Protein 2AQ6 (pdb70)

Organism: Mycobacterium tuberculosis (strain ATCC 25618 / H37Rv) (NCBI:txid83332)

Nearest PDB structures (foldseek):
  2aq6-assembly1_B  TM=9.382E-01  e=1.408E-27  Mycobacterium tuberculosis
  5jab-assembly1_B  TM=8.118E-01  e=1.979E-09  Mycobacterium tuberculosis H37Rv
  2hq7-assembly1_B  TM=7.544E-01  e=1.237E-06  Clostridium acetobutylicum
  7kq2-assembly1_A  TM=7.654E-01  e=3.770E-06  Streptococcus sp.
  7kpz-assembly1_A  TM=7.109E-01  e=3.131E-06  Streptococcus sp.

Radius of gyration: 20.2 Å; Cα contacts (8 Å, |Δi|>4): 646; chains: 2; bounding box: 59×43×47 Å

Structure (mmCIF, N/CA/C/O backbone):
data_2AQ6
#
_entry.id   2AQ6
#
_cell.length_a   46.87
_cell.length_b   55.35
_cell.length_c   54.52
_cell.angle_alpha   90.0
_cell.angle_beta   107.77
_cell.angle_gamma   90.00
#
_symmetry.space_group_name_H-M   'P 1 21 1'
#
loop_
_entity.id
_entity.type
_entity.pdbx_description
1 polymer "PYRIDOXINE 5'-PHOSPHATE OXIDASE"
2 non-polymer "PYRIDOXAL-5'-PHOSPHATE"
3 water water
#
loop_
_atom_site.group_PDB
_atom_site.id
_atom_site.type_symbol
_atom_site.label_atom_id
_atom_site.label_alt_id
_atom_site.label_comp_id
_atom_site.label_asym_id
_atom_site.label_entity_id
_atom_site.label_seq_id
_atom_site.pdbx_PDB_ins_code
_atom_site.Cartn_x
_atom_site.Cartn_y
_atom_site.Cartn_z
_atom_site.occupancy
_atom_site.B_iso_or_equiv
_atom_site.auth_seq_id
_atom_site.auth_comp_id
_atom_site.auth_asym_id
_atom_site.auth_atom_id
_atom_site.pdbx_PDB_model_num
ATOM 1 N N . VAL A 1 5 ? 36.328 43.258 32.315 1.00 29.15 5 VAL A N 1
ATOM 2 C CA . VAL A 1 5 ? 36.329 44.083 33.555 1.00 28.01 5 VAL A CA 1
ATOM 3 C C . VAL A 1 5 ? 35.822 43.257 34.737 1.00 27.67 5 VAL A C 1
ATOM 4 O O . VAL A 1 5 ? 35.182 42.221 34.551 1.00 26.38 5 VAL A O 1
ATOM 8 N N . PHE A 1 6 ? 36.109 43.720 35.949 1.00 24.73 6 PHE A N 1
ATOM 9 C CA . PHE A 1 6 ? 35.710 43.017 37.164 1.00 24.40 6 PHE A CA 1
ATOM 10 C C . PHE A 1 6 ? 34.270 42.504 37.176 1.00 22.29 6 PHE A C 1
ATOM 11 O O . PHE A 1 6 ? 34.015 41.372 37.581 1.00 21.52 6 PHE A O 1
ATOM 19 N N . ASP A 1 7 ? 33.326 43.325 36.734 1.00 19.49 7 ASP A N 1
ATOM 20 C CA . ASP A 1 7 ? 31.933 42.899 36.719 1.00 17.73 7 ASP A CA 1
ATOM 21 C C . ASP A 1 7 ? 31.696 41.680 35.825 1.00 15.33 7 ASP A C 1
ATOM 22 O O . ASP A 1 7 ? 30.786 40.894 36.078 1.00 14.35 7 ASP A O 1
ATOM 27 N N . ASP A 1 8 ? 32.519 41.518 34.794 1.00 13.93 8 ASP A N 1
ATOM 28 C CA . ASP A 1 8 ? 32.399 40.371 33.895 1.00 13.26 8 ASP A CA 1
ATOM 29 C C . ASP A 1 8 ? 32.721 39.095 34.667 1.00 12.19 8 ASP A C 1
ATOM 30 O O . ASP A 1 8 ? 32.138 38.042 34.418 1.00 11.66 8 ASP A O 1
ATOM 35 N N . LYS A 1 9 ? 33.663 39.193 35.601 1.00 10.73 9 LYS A N 1
ATOM 36 C CA . LYS A 1 9 ? 34.045 38.038 36.408 1.00 11.34 9 LYS A CA 1
ATOM 37 C C . LYS A 1 9 ? 32.880 37.639 37.305 1.00 9.50 9 LYS A C 1
ATOM 38 O O . LYS A 1 9 ? 32.591 36.455 37.479 1.00 8.70 9 LYS A O 1
ATOM 44 N N . LEU A 1 10 ? 32.217 38.639 37.872 1.00 7.27 10 LEU A N 1
ATOM 45 C CA . LEU A 1 10 ? 31.075 38.398 38.746 1.00 7.71 10 LEU A CA 1
ATOM 46 C C . LEU A 1 10 ? 29.891 37.822 37.965 1.00 8.82 10 LEU A C 1
ATOM 47 O O . LEU A 1 10 ? 29.221 36.893 38.426 1.00 7.18 10 LEU A O 1
ATOM 52 N N . LEU A 1 11 ? 29.629 38.368 36.781 1.00 7.95 11 LEU A N 1
ATOM 53 C CA . LEU A 1 11 ? 28.527 37.871 35.965 1.00 8.20 11 LEU A CA 1
ATOM 54 C C . LEU A 1 11 ? 28.793 36.445 35.488 1.00 7.86 11 LEU A C 1
ATOM 55 O O . LEU A 1 11 ? 27.863 35.657 35.336 1.00 9.26 11 LEU A O 1
ATOM 60 N N . ALA A 1 12 ? 30.059 36.112 35.258 1.00 8.87 12 ALA A N 1
ATOM 61 C CA . ALA A 1 12 ? 30.414 34.764 34.817 1.00 8.32 12 ALA A CA 1
ATOM 62 C C . ALA A 1 12 ? 30.065 33.758 35.917 1.00 8.80 12 ALA A C 1
ATOM 63 O O . ALA A 1 12 ? 29.695 32.613 35.637 1.00 8.59 12 ALA A O 1
ATOM 65 N N . VAL A 1 13 ? 30.194 34.185 37.170 1.00 7.90 13 VAL A N 1
ATOM 66 C CA . VAL A 1 13 ? 29.860 33.315 38.292 1.00 7.11 13 VAL A CA 1
ATOM 67 C C . VAL A 1 13 ? 28.360 33.030 38.259 1.00 8.48 13 VAL A C 1
ATOM 68 O O . VAL A 1 13 ? 27.931 31.884 38.398 1.00 7.35 13 VAL A O 1
ATOM 72 N N . ILE A 1 14 ? 27.569 34.082 38.060 1.00 7.37 14 ILE A N 1
ATOM 73 C CA . ILE A 1 14 ? 26.119 33.954 38.018 1.00 7.35 14 ILE A CA 1
ATOM 74 C C . ILE A 1 14 ? 25.697 33.101 36.822 1.00 8.54 14 ILE A C 1
ATOM 75 O O . ILE A 1 14 ? 24.826 32.244 36.938 1.00 7.55 14 ILE A O 1
ATOM 80 N N . SER A 1 15 ? 26.337 33.315 35.679 1.00 9.55 15 SER A N 1
ATOM 81 C CA . SER A 1 15 ? 26.007 32.552 34.476 1.00 12.10 15 SER A CA 1
ATOM 82 C C . SER A 1 15 ? 26.326 31.059 34.600 1.00 13.61 15 SER A C 1
ATOM 83 O O . SER A 1 15 ? 25.675 30.224 33.967 1.00 14.47 15 SER A O 1
ATOM 86 N N . GLY A 1 16 ? 27.317 30.727 35.420 1.00 14.44 16 GLY A N 1
ATOM 87 C CA . GLY A 1 16 ? 27.715 29.336 35.576 1.00 12.89 16 GLY A CA 1
ATOM 88 C C . GLY A 1 16 ? 27.021 28.518 36.651 1.00 12.87 16 GLY A C 1
ATOM 89 O O . GLY A 1 16 ? 27.498 27.437 37.004 1.00 13.43 16 GLY A O 1
ATOM 90 N N . ASN A 1 17 ? 25.902 29.007 37.176 1.00 10.07 17 ASN A N 1
ATOM 91 C CA . ASN A 1 17 ? 25.192 28.265 38.212 1.00 10.54 17 ASN A CA 1
ATOM 92 C C . ASN A 1 17 ? 23.682 28.398 38.013 1.00 9.11 17 ASN A C 1
ATOM 93 O O . ASN A 1 17 ? 23.228 29.183 37.175 1.00 10.93 17 ASN A O 1
ATOM 98 N N . SER A 1 18 ? 22.913 27.628 38.777 1.00 10.13 18 SER A N 1
ATOM 99 C CA . SER A 1 18 ? 21.456 27.653 38.679 1.00 9.42 18 SER A CA 1
ATOM 100 C C . SER A 1 18 ? 20.802 27.651 40.056 1.00 10.83 18 SER A C 1
ATOM 101 O O . SER A 1 18 ? 19.591 27.472 40.179 1.00 12.08 18 SER A O 1
ATOM 104 N N . ILE A 1 19 ? 21.609 27.834 41.096 1.00 10.13 19 ILE A N 1
ATOM 105 C CA . ILE A 1 19 ? 21.082 27.892 42.454 1.00 10.65 19 ILE A CA 1
ATOM 106 C C . ILE A 1 19 ? 21.776 29.033 43.183 1.00 6.71 19 ILE A C 1
ATOM 107 O O . ILE A 1 19 ? 22.955 29.289 42.965 1.00 7.31 19 ILE A O 1
ATOM 112 N N . GLY A 1 20 ? 21.031 29.731 44.028 1.00 7.55 20 GLY A N 1
ATOM 113 C CA . GLY A 1 20 ? 21.610 30.833 44.772 1.00 7.94 20 GLY A CA 1
ATOM 114 C C . GLY A 1 20 ? 20.825 31.122 46.032 1.00 8.26 20 GLY A C 1
ATOM 115 O O . GLY A 1 20 ? 19.735 30.583 46.235 1.00 7.47 20 GLY A O 1
ATOM 116 N N . VAL A 1 21 ? 21.385 31.967 46.887 1.00 8.12 21 VAL A N 1
ATOM 117 C CA . VAL A 1 21 ? 20.725 32.336 48.130 1.00 6.64 21 VAL A CA 1
ATOM 118 C C . VAL A 1 21 ? 20.056 33.681 47.921 1.00 7.85 21 VAL A C 1
ATOM 119 O O . VAL A 1 21 ? 20.726 34.689 47.697 1.00 6.84 21 VAL A O 1
ATOM 123 N N . LEU A 1 22 ? 18.730 33.679 47.983 1.00 6.12 22 LEU A N 1
ATOM 124 C CA . LEU A 1 22 ? 17.943 34.890 47.807 1.00 6.18 22 LEU A CA 1
ATOM 125 C C . LEU A 1 22 ? 17.734 35.557 49.160 1.00 5.96 22 LEU A C 1
ATOM 126 O O . LEU A 1 22 ? 17.333 34.906 50.129 1.00 7.87 22 LEU A O 1
ATOM 131 N N . ALA A 1 23 ? 18.020 36.851 49.230 1.00 4.59 23 ALA A N 1
ATOM 132 C CA . ALA A 1 23 ? 17.826 37.590 50.466 1.00 7.02 23 ALA A CA 1
ATOM 133 C C . ALA A 1 23 ? 16.695 38.597 50.278 1.00 5.64 23 ALA A C 1
ATOM 134 O O . ALA A 1 23 ? 16.791 39.497 49.443 1.00 7.24 23 ALA A O 1
ATOM 136 N N . THR A 1 24 ? 15.612 38.423 51.027 1.00 5.90 24 THR A N 1
ATOM 137 C CA . THR A 1 24 ? 14.494 39.355 50.964 1.00 6.65 24 THR A CA 1
ATOM 138 C C . THR A 1 24 ? 14.485 40.063 52.315 1.00 6.86 24 THR A C 1
ATOM 139 O O . THR A 1 24 ? 15.199 39.660 53.236 1.00 6.34 24 THR A O 1
ATOM 143 N N . ILE A 1 25 ? 13.692 41.118 52.434 1.00 8.02 25 ILE A N 1
ATOM 144 C CA . ILE A 1 25 ? 13.636 41.878 53.677 1.00 8.53 25 ILE A CA 1
ATOM 145 C C . ILE A 1 25 ? 12.305 41.672 54.395 1.00 9.84 25 ILE A C 1
ATOM 146 O O . ILE A 1 25 ? 11.240 41.894 53.820 1.00 10.89 25 ILE A O 1
ATOM 151 N N . LYS A 1 26 ? 12.375 41.249 55.653 1.00 9.51 26 LYS A N 1
ATOM 152 C CA . LYS A 1 26 ? 11.172 41.012 56.449 1.00 11.61 26 LYS A CA 1
ATOM 153 C C . LYS A 1 26 ? 10.501 42.310 56.861 1.00 12.10 26 LYS A C 1
ATOM 154 O O . LYS A 1 26 ? 11.056 43.394 56.700 1.00 12.23 26 LYS A O 1
ATOM 160 N N . HIS A 1 27 ? 9.300 42.175 57.412 1.00 12.67 27 HIS A N 1
ATOM 161 C CA . HIS A 1 27 ? 8.519 43.310 57.882 1.00 15.53 27 HIS A CA 1
ATOM 162 C C . HIS A 1 27 ? 9.341 44.165 58.846 1.00 14.30 27 HIS A C 1
ATOM 163 O O . HIS A 1 27 ? 9.317 45.394 58.773 1.00 15.33 27 HIS A O 1
ATOM 170 N N . ASP A 1 28 ? 10.065 43.508 59.749 1.00 12.45 28 ASP A N 1
ATOM 171 C CA . ASP A 1 28 ? 10.867 44.218 60.742 1.00 12.93 28 ASP A CA 1
ATOM 172 C C . ASP A 1 28 ? 12.229 44.696 60.253 1.00 10.96 28 ASP A C 1
ATOM 173 O O . ASP A 1 28 ? 13.024 45.217 61.037 1.00 11.52 28 ASP A O 1
ATOM 178 N N . GLY A 1 29 ? 12.503 44.514 58.964 1.00 11.61 29 GLY A N 1
ATOM 179 C CA . GLY A 1 29 ? 13.770 44.966 58.408 1.00 11.67 29 GLY A CA 1
ATOM 180 C C . GLY A 1 29 ? 14.910 43.962 58.375 1.00 11.83 29 GLY A C 1
ATOM 181 O O . GLY A 1 29 ? 15.932 44.206 57.727 1.00 12.08 29 GLY A O 1
ATOM 182 N N . ARG A 1 30 ? 14.754 42.843 59.074 1.00 10.56 30 ARG A N 1
ATOM 183 C CA . ARG A 1 30 ? 15.792 41.815 59.102 1.00 12.84 30 ARG A CA 1
ATOM 184 C C . ARG A 1 30 ? 15.768 41.024 57.791 1.00 11.18 30 ARG A C 1
ATOM 185 O O . ARG A 1 30 ? 14.717 40.855 57.180 1.00 9.00 30 ARG A O 1
ATOM 193 N N . PRO A 1 31 ? 16.934 40.539 57.334 1.00 10.92 31 PRO A N 1
ATOM 194 C CA . PRO A 1 31 ? 16.962 39.770 56.086 1.00 9.65 31 PRO A CA 1
ATOM 195 C C . PRO A 1 31 ? 16.422 38.355 56.296 1.00 10.02 31 PRO A C 1
ATOM 196 O O . PRO A 1 31 ? 16.559 37.790 57.385 1.00 8.81 31 PRO A O 1
ATOM 200 N N . GLN A 1 32 ? 15.797 37.799 55.261 1.00 7.38 32 GLN A N 1
ATOM 201 C CA . GLN A 1 32 ? 15.322 36.417 55.304 1.00 8.54 32 GLN A CA 1
ATOM 202 C C . GLN A 1 32 ? 16.107 35.732 54.193 1.00 7.53 32 GLN A C 1
ATOM 203 O O . GLN A 1 32 ? 16.198 36.257 53.084 1.00 8.52 32 GLN A O 1
ATOM 209 N N . LEU A 1 33 ? 16.681 34.569 54.479 1.00 8.68 33 LEU A N 1
ATOM 210 C CA . LEU A 1 33 ? 17.464 33.868 53.470 1.00 7.55 33 LEU A CA 1
ATOM 211 C C . LEU A 1 33 ? 16.785 32.586 53.003 1.00 7.41 33 LEU A C 1
ATOM 212 O O . LEU A 1 33 ? 16.284 31.810 53.814 1.00 6.30 33 LEU A O 1
ATOM 217 N N . SER A 1 34 ? 16.770 32.387 51.686 1.00 8.79 34 SER A N 1
ATOM 218 C CA . SER A 1 34 ? 16.154 31.215 51.064 1.00 9.88 34 SER A CA 1
ATOM 219 C C . SER A 1 34 ? 17.039 30.758 49.910 1.00 10.20 34 SER A C 1
ATOM 220 O O . SER A 1 34 ? 17.724 31.574 49.303 1.00 9.20 34 SER A O 1
ATOM 223 N N . ASN A 1 35 ? 17.046 29.465 49.602 1.00 8.94 35 ASN A N 1
ATOM 224 C CA . ASN A 1 35 ? 17.837 29.031 48.458 1.00 9.99 35 ASN A CA 1
ATOM 225 C C . ASN A 1 35 ? 16.824 28.902 47.329 1.00 10.24 35 ASN A C 1
ATOM 226 O O . ASN A 1 35 ? 15.684 28.487 47.551 1.00 11.66 35 ASN A O 1
ATOM 231 N N . VAL A 1 36 ? 17.220 29.295 46.126 1.00 7.93 36 VAL A N 1
ATOM 232 C CA . VAL A 1 36 ? 16.309 29.252 44.989 1.00 8.53 36 VAL A CA 1
ATOM 233 C C . VAL A 1 36 ? 16.975 28.781 43.709 1.00 9.20 36 VAL A C 1
ATOM 234 O O . VAL A 1 36 ? 18.197 28.853 43.560 1.00 10.01 36 VAL A O 1
ATOM 238 N N . GLN A 1 37 ? 16.150 28.291 42.791 1.00 8.63 37 GLN A N 1
ATOM 239 C CA . GLN A 1 37 ? 16.616 27.832 41.494 1.00 10.99 37 GLN A CA 1
ATOM 240 C C . GLN A 1 37 ? 16.384 29.029 40.584 1.00 10.33 37 GLN A C 1
ATOM 241 O O . GLN A 1 37 ? 15.360 29.708 40.702 1.00 10.08 37 GLN A O 1
ATOM 247 N N . TYR A 1 38 ? 17.326 29.307 39.690 1.00 10.41 38 TYR A N 1
ATOM 248 C CA . TYR A 1 38 ? 17.159 30.444 38.800 1.00 11.30 38 TYR A CA 1
ATOM 249 C C . TYR A 1 38 ? 17.702 30.232 37.404 1.00 10.53 38 TYR A C 1
ATOM 250 O O . TYR A 1 38 ? 18.422 29.277 37.127 1.00 10.32 38 TYR A O 1
ATOM 259 N N . HIS A 1 39 ? 17.330 31.152 36.525 1.00 11.95 39 HIS A N 1
ATOM 260 C CA . HIS A 1 39 ? 17.821 31.156 35.162 1.00 12.83 39 HIS A CA 1
ATOM 261 C C . HIS A 1 39 ? 18.389 32.550 34.958 1.00 12.21 39 HIS A C 1
ATOM 262 O O . HIS A 1 39 ? 17.763 33.539 35.333 1.00 11.89 39 HIS A O 1
ATOM 269 N N . PHE A 1 40 ? 19.588 32.630 34.395 1.00 14.58 40 PHE A N 1
ATOM 270 C CA . PHE A 1 40 ? 20.209 33.922 34.143 1.00 15.23 40 PHE A CA 1
ATOM 271 C C . PHE A 1 40 ? 20.077 34.252 32.666 1.00 15.75 40 PHE A C 1
ATOM 272 O O . PHE A 1 40 ? 20.460 33.457 31.814 1.00 17.20 40 PHE A O 1
ATOM 280 N N . ASP A 1 41 ? 19.510 35.415 32.370 1.00 15.52 41 ASP A N 1
ATOM 281 C CA . ASP A 1 41 ? 19.352 35.851 30.990 1.00 18.52 41 ASP A CA 1
ATOM 282 C C . ASP A 1 41 ? 20.451 36.858 30.681 1.00 17.52 41 ASP A C 1
ATOM 283 O O . ASP A 1 41 ? 20.417 37.986 31.168 1.00 16.88 41 ASP A O 1
ATOM 288 N N . PRO A 1 42 ? 21.440 36.464 29.865 1.00 19.65 42 PRO A N 1
ATOM 289 C CA . PRO A 1 42 ? 22.540 37.366 29.517 1.00 21.91 42 PRO A CA 1
ATOM 290 C C . PRO A 1 42 ? 22.106 38.537 28.641 1.00 23.35 42 PRO A C 1
ATOM 291 O O . PRO A 1 42 ? 22.691 39.616 28.700 1.00 24.53 42 PRO A O 1
ATOM 295 N N . ARG A 1 43 ? 21.074 38.318 27.835 1.00 24.77 43 ARG A N 1
ATOM 296 C CA . ARG A 1 43 ? 20.573 39.357 26.944 1.00 26.56 43 ARG A CA 1
ATOM 297 C C . ARG A 1 43 ? 20.188 40.620 27.708 1.00 25.24 43 ARG A C 1
ATOM 298 O O . ARG A 1 43 ? 20.671 41.712 27.403 1.00 27.05 43 ARG A O 1
ATOM 306 N N . LYS A 1 44 ? 19.336 40.470 28.717 1.00 22.29 44 LYS A N 1
ATOM 307 C CA . LYS A 1 44 ? 18.880 41.613 29.500 1.00 20.09 44 LYS A CA 1
ATOM 308 C C . LYS A 1 44 ? 19.489 41.676 30.899 1.00 19.27 44 LYS A C 1
ATOM 309 O O . LYS A 1 44 ? 19.113 42.529 31.706 1.00 18.06 44 LYS A O 1
ATOM 315 N N . LEU A 1 45 ? 20.434 40.785 31.178 1.00 18.90 45 LEU A N 1
ATOM 316 C CA . LEU A 1 45 ? 21.076 40.739 32.489 1.00 19.40 45 LEU A CA 1
ATOM 317 C C . LEU A 1 45 ? 20.007 40.630 33.566 1.00 17.80 45 LEU A C 1
ATOM 318 O O . LEU A 1 45 ? 19.860 41.512 34.409 1.00 18.87 45 LEU A O 1
ATOM 323 N N . LEU A 1 46 ? 19.259 39.534 33.521 1.00 17.21 46 LEU A N 1
ATOM 324 C CA . LEU A 1 46 ? 18.184 39.289 34.472 1.00 15.53 46 LEU A CA 1
ATOM 325 C C . LEU A 1 46 ? 18.348 37.934 35.141 1.00 14.13 46 LEU A C 1
ATOM 326 O O . LEU A 1 46 ? 18.950 37.020 34.583 1.00 15.62 46 LEU A O 1
ATOM 331 N N . ILE A 1 47 ? 17.810 37.820 36.349 1.00 12.04 47 ILE A N 1
ATOM 332 C CA . ILE A 1 47 ? 17.814 36.563 37.080 1.00 11.01 47 ILE A CA 1
ATOM 333 C C . ILE A 1 47 ? 16.325 36.300 37.284 1.00 10.02 47 ILE A C 1
ATOM 334 O O . ILE A 1 47 ? 15.623 37.123 37.866 1.00 10.44 47 ILE A O 1
ATOM 339 N N . GLN A 1 48 ? 15.846 35.170 36.779 1.00 9.30 48 GLN A N 1
ATOM 340 C CA . GLN A 1 48 ? 14.434 34.824 36.876 1.00 8.74 48 GLN A CA 1
ATOM 341 C C . GLN A 1 48 ? 14.219 33.605 37.753 1.00 9.16 48 GLN A C 1
ATOM 342 O O . GLN A 1 48 ? 14.926 32.604 37.631 1.00 8.36 48 GLN A O 1
ATOM 348 N N . VAL A 1 49 ? 13.232 33.696 38.635 1.00 7.72 49 VAL A N 1
ATOM 349 C CA . VAL A 1 49 ? 12.926 32.607 39.546 1.00 9.72 49 VAL A CA 1
ATOM 350 C C . VAL A 1 49 ? 11.420 32.428 39.698 1.00 9.71 49 VAL A C 1
ATOM 351 O O . VAL A 1 49 ? 10.648 33.382 39.562 1.00 8.24 49 VAL A O 1
ATOM 355 N N . SER A 1 50 ? 11.009 31.197 39.975 1.00 9.58 50 SER A N 1
ATOM 356 C CA . SER A 1 50 ? 9.597 30.891 40.166 1.00 10.95 50 SER A CA 1
ATOM 357 C C . SER A 1 50 ? 9.323 30.780 41.662 1.00 10.82 50 SER A C 1
ATOM 358 O O . SER A 1 50 ? 9.959 29.987 42.353 1.00 11.07 50 SER A O 1
ATOM 361 N N . ILE A 1 51 ? 8.385 31.579 42.167 1.00 9.78 51 ILE A N 1
ATOM 362 C CA . ILE A 1 51 ? 8.048 31.532 43.586 1.00 10.02 51 ILE A CA 1
ATOM 363 C C . ILE A 1 51 ? 6.534 31.430 43.784 1.00 11.09 51 ILE A C 1
ATOM 364 O O . ILE A 1 51 ? 5.768 31.668 42.854 1.00 11.94 51 ILE A O 1
ATOM 369 N N . ALA A 1 52 ? 6.109 31.053 44.987 1.00 11.91 52 ALA A N 1
ATOM 370 C CA . ALA A 1 52 ? 4.682 30.911 45.277 1.00 12.50 52 ALA A CA 1
ATOM 371 C C . ALA A 1 52 ? 4.193 32.050 46.168 1.00 11.96 52 ALA A C 1
ATOM 372 O O . ALA A 1 52 ? 4.828 32.389 47.165 1.00 12.40 52 ALA A O 1
ATOM 374 N N . GLU A 1 53 ? 3.049 32.623 45.806 1.00 11.46 53 GLU A N 1
ATOM 375 C CA . GLU A 1 53 ? 2.473 33.753 46.531 1.00 12.47 53 GLU A CA 1
ATOM 376 C C . GLU A 1 53 ? 2.362 33.582 48.048 1.00 14.05 53 GLU A C 1
ATOM 377 O O . GLU A 1 53 ? 2.644 34.513 48.803 1.00 12.52 53 GLU A O 1
ATOM 383 N N . PRO A 1 54 ? 1.957 32.394 48.522 1.00 15.14 54 PRO A N 1
ATOM 384 C CA . PRO A 1 54 ? 1.843 32.231 49.976 1.00 17.40 54 PRO A CA 1
ATOM 385 C C . PRO A 1 54 ? 3.142 32.213 50.785 1.00 17.87 54 PRO A C 1
ATOM 386 O O . PRO A 1 54 ? 3.116 32.393 52.004 1.00 18.94 54 PRO A O 1
ATOM 390 N N . ARG A 1 55 ? 4.275 32.011 50.121 1.00 17.47 55 ARG A N 1
ATOM 391 C CA . ARG A 1 55 ? 5.541 31.966 50.836 1.00 18.68 55 ARG A CA 1
ATOM 392 C C . ARG A 1 55 ? 5.934 33.304 51.454 1.00 17.94 55 ARG A C 1
ATOM 393 O O . ARG A 1 55 ? 5.648 34.365 50.901 1.00 17.70 55 ARG A O 1
ATOM 401 N N . ALA A 1 56 ? 6.588 33.239 52.611 1.00 16.86 56 ALA A N 1
ATOM 402 C CA . ALA A 1 56 ? 7.007 34.440 53.318 1.00 16.17 56 ALA A CA 1
ATOM 403 C C . ALA A 1 56 ? 7.905 35.315 52.450 1.00 15.38 56 ALA A C 1
ATOM 404 O O . ALA A 1 56 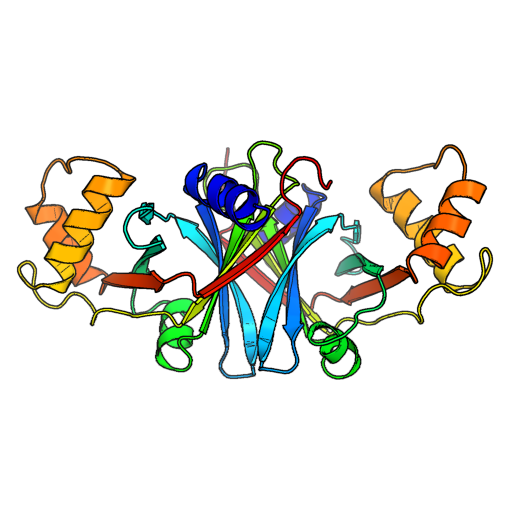? 7.726 36.531 52.393 1.00 15.04 56 ALA A O 1
ATOM 406 N N . LYS A 1 57 ? 8.864 34.700 51.767 1.00 13.93 57 LYS A N 1
ATOM 407 C CA . LYS A 1 57 ? 9.764 35.467 50.916 1.00 14.07 57 LYS A CA 1
ATOM 408 C C . LYS A 1 57 ? 9.001 36.240 49.842 1.00 11.80 57 LYS A C 1
ATOM 409 O O . LYS A 1 57 ? 9.387 37.344 49.476 1.00 11.25 57 LYS A O 1
ATOM 415 N N . THR A 1 58 ? 7.916 35.665 49.336 1.00 10.65 58 THR A N 1
ATOM 416 C CA . THR A 1 58 ? 7.132 36.349 48.315 1.00 9.93 58 THR A CA 1
ATOM 417 C C . THR A 1 58 ? 6.392 37.518 48.949 1.00 9.47 58 THR A C 1
ATOM 418 O O . THR A 1 58 ? 6.337 38.607 48.386 1.00 9.30 58 THR A O 1
ATOM 422 N N . ARG A 1 59 ? 5.827 37.294 50.131 1.00 12.12 59 ARG A N 1
ATOM 423 C CA . ARG A 1 59 ? 5.123 38.357 50.832 1.00 11.82 59 ARG A CA 1
ATOM 424 C C . ARG A 1 59 ? 6.094 39.492 51.158 1.00 10.46 59 ARG A C 1
ATOM 425 O O . ARG A 1 59 ? 5.710 40.660 51.152 1.00 9.33 59 ARG A O 1
ATOM 433 N N . ASN A 1 60 ? 7.349 39.143 51.444 1.00 10.76 60 ASN A N 1
ATOM 434 C CA . ASN A 1 60 ? 8.369 40.146 51.743 1.00 10.39 60 ASN A CA 1
ATOM 435 C C . ASN A 1 60 ? 8.596 41.027 50.519 1.00 9.50 60 ASN A C 1
ATOM 436 O O . ASN A 1 60 ? 8.674 42.251 50.627 1.00 8.64 60 ASN A O 1
ATOM 441 N N . LEU A 1 61 ? 8.705 40.389 49.356 1.00 8.00 61 LEU A N 1
ATOM 442 C CA . LEU A 1 61 ? 8.948 41.094 48.102 1.00 9.59 61 LEU A CA 1
ATOM 443 C C . LEU A 1 61 ? 7.766 41.957 47.672 1.00 8.74 61 LEU A C 1
ATOM 444 O O . LEU A 1 61 ? 7.946 42.954 46.977 1.00 8.96 61 LEU A O 1
ATOM 449 N N . ARG A 1 62 ? 6.564 41.570 48.088 1.00 10.37 62 ARG A N 1
ATOM 450 C CA . ARG A 1 62 ? 5.363 42.333 47.758 1.00 10.98 62 ARG A CA 1
ATOM 451 C C . ARG A 1 62 ? 5.368 43.666 48.507 1.00 13.01 62 ARG A C 1
ATOM 452 O O . ARG A 1 62 ? 4.894 44.678 47.995 1.00 13.48 62 ARG A O 1
ATOM 460 N N . ARG A 1 63 ? 5.908 43.661 49.724 1.00 12.57 63 ARG A N 1
ATOM 461 C CA . ARG A 1 63 ? 5.973 44.869 50.539 1.00 13.11 63 ARG A CA 1
ATOM 462 C C . ARG A 1 63 ? 7.209 45.700 50.218 1.00 12.65 63 ARG A C 1
ATOM 463 O O . ARG A 1 63 ? 7.154 46.929 50.196 1.00 11.64 63 ARG A O 1
ATOM 471 N N . ASP A 1 64 ? 8.322 45.014 49.980 1.00 11.23 64 ASP A N 1
ATOM 472 C CA . ASP A 1 64 ? 9.601 45.650 49.667 1.00 9.91 64 ASP A CA 1
ATOM 473 C C . ASP A 1 64 ? 10.279 44.776 48.608 1.00 9.82 64 ASP A C 1
ATOM 474 O O . ASP A 1 64 ? 10.855 43.731 48.918 1.00 8.57 64 ASP A O 1
ATOM 479 N N . PRO A 1 65 ? 10.211 45.196 47.335 1.00 9.73 65 PRO A N 1
ATOM 480 C CA . PRO A 1 65 ? 10.797 44.463 46.209 1.00 7.52 65 PRO A CA 1
ATOM 481 C C . PRO A 1 65 ? 12.316 44.381 46.101 1.00 6.86 65 PRO A C 1
ATOM 482 O O . PRO A 1 65 ? 12.824 43.723 45.198 1.00 9.12 65 PRO A O 1
ATOM 486 N N . ARG A 1 66 ? 13.045 45.031 47.003 1.00 7.72 66 ARG A N 1
ATOM 487 C CA . ARG A 1 66 ? 14.509 44.987 46.946 1.00 6.09 66 ARG A CA 1
ATOM 488 C C . ARG A 1 66 ? 15.008 43.574 47.247 1.00 7.43 66 ARG A C 1
ATOM 489 O O . ARG A 1 66 ? 14.640 42.972 48.258 1.00 8.59 66 ARG A O 1
ATOM 497 N N . ALA A 1 67 ? 15.852 43.050 46.367 1.00 6.36 67 ALA A N 1
ATOM 498 C CA . ALA A 1 67 ? 16.354 41.693 46.525 1.00 7.50 67 ALA A CA 1
ATOM 499 C C . ALA A 1 67 ? 17.818 41.538 46.144 1.00 6.50 67 ALA A C 1
ATOM 500 O O . ALA A 1 67 ? 18.357 42.311 45.346 1.00 6.71 67 ALA A O 1
ATOM 502 N N . SER A 1 68 ? 18.449 40.526 46.730 1.00 7.82 68 SER A N 1
ATOM 503 C CA . SER A 1 68 ? 19.842 40.198 46.457 1.00 6.39 68 SER A CA 1
ATOM 504 C C . SER A 1 68 ? 19.936 38.684 46.361 1.00 7.33 68 SER A C 1
ATOM 505 O O . SER A 1 68 ? 19.191 37.967 47.030 1.00 9.03 68 SER A O 1
ATOM 508 N N . ILE A 1 69 ? 20.841 38.202 45.518 1.00 5.96 69 ILE A N 1
ATOM 509 C CA . ILE A 1 69 ? 21.046 36.768 45.358 1.00 7.10 69 ILE A CA 1
ATOM 510 C C . ILE A 1 69 ? 22.539 36.495 45.299 1.00 6.47 69 ILE A C 1
ATOM 511 O O . ILE A 1 69 ? 23.236 37.070 44.469 1.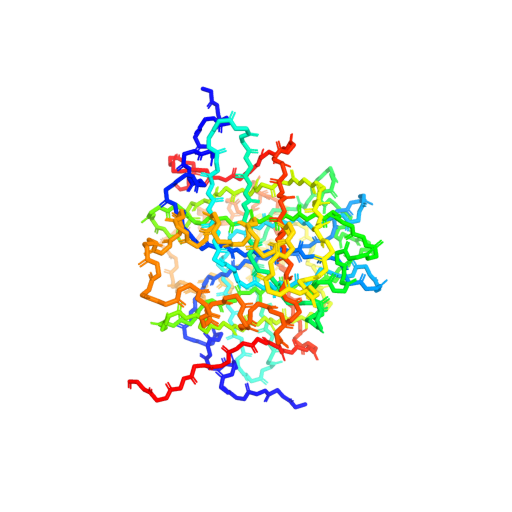00 6.75 69 ILE A O 1
ATOM 516 N N . LEU A 1 70 ? 23.029 35.640 46.197 1.00 7.23 70 LEU A N 1
ATOM 517 C CA . LEU A 1 70 ? 24.447 35.277 46.219 1.00 6.29 70 LEU A CA 1
ATOM 518 C C . LEU A 1 70 ? 24.597 33.946 45.496 1.00 6.74 70 LEU A C 1
ATOM 519 O O . LEU A 1 70 ? 23.842 33.004 45.747 1.00 6.82 70 LEU A O 1
ATOM 524 N N . VAL A 1 71 ? 25.568 33.876 44.594 1.00 4.35 71 VAL A N 1
ATOM 525 C CA . VAL A 1 71 ? 25.806 32.658 43.829 1.00 5.05 71 VAL A CA 1
ATOM 526 C C . VAL A 1 71 ? 27.256 32.208 43.991 1.00 3.60 71 VAL A C 1
ATOM 527 O O . VAL A 1 71 ? 28.166 33.019 43.878 1.00 5.36 71 VAL A O 1
ATOM 531 N N . ASP A 1 72 ? 27.465 30.919 44.253 1.00 5.88 72 ASP A N 1
ATOM 532 C CA . ASP A 1 72 ? 28.825 30.381 44.409 1.00 7.79 72 ASP A CA 1
ATOM 533 C C . ASP A 1 72 ? 29.468 30.063 43.065 1.00 7.99 72 ASP A C 1
ATOM 534 O O . ASP A 1 72 ? 28.789 29.665 42.117 1.00 7.66 72 ASP A O 1
ATOM 539 N N . ALA A 1 73 ? 30.784 30.230 42.997 1.00 6.15 73 ALA A N 1
ATOM 540 C CA . ALA A 1 73 ? 31.538 29.912 41.793 1.00 6.20 73 ALA A CA 1
ATOM 541 C C . ALA A 1 73 ? 31.756 28.404 41.831 1.00 7.70 73 ALA A C 1
ATOM 542 O O . ALA A 1 73 ? 31.371 27.746 42.805 1.00 7.23 73 ALA A O 1
ATOM 544 N N . ASP A 1 74 ? 32.379 27.848 40.794 1.00 7.63 74 ASP A N 1
ATOM 545 C CA . ASP A 1 74 ? 32.604 26.408 40.778 1.00 9.53 74 ASP A CA 1
ATOM 546 C C . ASP A 1 74 ? 33.571 25.880 41.837 1.00 9.71 74 ASP A C 1
ATOM 547 O O . ASP A 1 74 ? 33.741 24.670 41.953 1.00 9.46 74 ASP A O 1
ATOM 552 N N . ASP A 1 75 ? 34.208 26.757 42.609 1.00 7.55 75 ASP A N 1
ATOM 553 C CA . ASP A 1 75 ? 35.098 26.262 43.657 1.00 9.29 75 ASP A CA 1
ATOM 554 C C . ASP A 1 75 ? 34.353 26.150 44.984 1.00 10.81 75 ASP A C 1
ATOM 555 O O . ASP A 1 75 ? 34.876 25.607 45.962 1.00 10.78 75 ASP A O 1
ATOM 560 N N . GLY A 1 76 ? 33.120 26.653 44.998 1.00 9.80 76 GLY A N 1
ATOM 561 C CA . GLY A 1 76 ? 32.285 26.604 46.187 1.00 10.44 76 GLY A CA 1
ATOM 562 C C . GLY A 1 76 ? 32.655 27.562 47.308 1.00 11.78 76 GLY A C 1
ATOM 563 O O . GLY A 1 76 ? 32.131 27.442 48.413 1.00 10.34 76 GLY A O 1
ATOM 564 N N . TRP A 1 77 ? 33.545 28.511 47.031 1.00 9.92 77 TRP A N 1
ATOM 565 C CA . TRP A 1 77 ? 33.989 29.478 48.038 1.00 8.50 77 TRP A CA 1
ATOM 566 C C . TRP A 1 77 ? 33.927 30.895 47.458 1.00 8.30 77 TRP A C 1
ATOM 567 O O . TRP A 1 77 ? 33.432 31.823 48.102 1.00 6.79 77 TRP A O 1
ATOM 578 N N . SER A 1 78 ? 34.444 31.064 46.246 1.00 5.60 78 SER A N 1
ATOM 579 C CA . SER A 1 78 ? 34.380 32.365 45.589 1.00 7.06 78 SER A CA 1
ATOM 580 C C . SER A 1 78 ? 32.905 32.594 45.257 1.00 6.98 78 SER A C 1
ATOM 581 O O . SER A 1 78 ? 32.150 31.639 45.074 1.00 6.57 78 SER A O 1
ATOM 584 N N . TYR A 1 79 ? 32.484 33.849 45.171 1.00 6.63 79 TYR A N 1
ATOM 585 C CA . TYR A 1 79 ? 31.075 34.115 44.903 1.00 6.32 79 TYR A CA 1
ATOM 586 C C . TYR A 1 79 ? 30.810 35.474 44.286 1.00 6.48 79 TYR A C 1
ATOM 587 O O . TYR A 1 79 ? 31.690 36.331 44.213 1.00 5.85 79 TYR A O 1
ATOM 596 N N . ALA A 1 80 ? 29.565 35.657 43.858 1.00 5.11 80 ALA A N 1
ATOM 597 C CA . ALA A 1 80 ? 29.113 36.917 43.286 1.00 5.37 80 ALA A CA 1
ATOM 598 C C . ALA A 1 80 ? 27.739 37.166 43.878 1.00 6.42 80 ALA A C 1
ATOM 599 O O . ALA A 1 80 ? 27.014 36.222 44.191 1.00 8.88 80 ALA A O 1
ATOM 601 N N . VAL A 1 81 ? 27.388 38.434 44.047 1.00 6.41 81 VAL A N 1
ATOM 602 C CA . VAL A 1 81 ? 26.086 38.795 44.588 1.00 5.63 81 VAL A CA 1
ATOM 603 C C . VAL A 1 81 ? 25.436 39.797 43.650 1.00 7.10 81 VAL A C 1
ATOM 604 O O . VAL A 1 81 ? 26.050 40.804 43.301 1.00 6.47 81 VAL A O 1
ATOM 608 N N . ALA A 1 82 ? 24.202 39.515 43.238 1.00 6.39 82 ALA A N 1
ATOM 609 C CA . ALA A 1 82 ? 23.466 40.423 42.358 1.00 8.21 82 ALA A CA 1
ATOM 610 C C . ALA A 1 82 ? 22.463 41.197 43.207 1.00 8.36 82 ALA A C 1
ATOM 611 O O . ALA A 1 82 ? 21.730 40.609 43.999 1.00 8.54 82 ALA A O 1
ATOM 613 N N . GLU A 1 83 ? 22.429 42.513 43.029 1.00 8.13 83 GLU A N 1
ATOM 614 C CA . GLU A 1 83 ? 21.528 43.370 43.783 1.00 8.86 83 GLU A CA 1
ATOM 615 C C . GLU A 1 83 ? 20.575 44.075 42.820 1.00 8.48 83 GLU A C 1
ATOM 616 O O . GLU A 1 83 ? 20.984 44.564 41.772 1.00 9.41 83 GLU A O 1
ATOM 622 N N . GLY A 1 84 ? 19.297 44.119 43.169 1.00 8.92 84 GLY A N 1
ATOM 623 C CA . GLY A 1 84 ? 18.346 44.779 42.296 1.00 9.50 84 GLY A CA 1
ATOM 624 C C . GLY A 1 84 ? 16.985 44.943 42.929 1.00 9.99 84 GLY A C 1
ATOM 625 O O . GLY A 1 84 ? 16.797 44.672 44.115 1.00 7.80 84 GLY A O 1
ATOM 626 N N . THR A 1 85 ? 16.035 45.414 42.133 1.00 9.93 85 THR A N 1
ATOM 627 C CA . THR A 1 85 ? 14.677 45.600 42.611 1.00 10.48 85 THR A CA 1
ATOM 628 C C . THR A 1 85 ? 13.809 44.659 41.802 1.00 10.76 85 THR A C 1
ATOM 629 O O . THR A 1 85 ? 13.667 44.801 40.586 1.00 11.86 85 THR A O 1
ATOM 633 N N . ALA A 1 86 ? 13.248 43.680 42.498 1.00 10.21 86 ALA A N 1
ATOM 634 C CA . ALA A 1 86 ? 12.421 42.658 41.884 1.00 12.05 86 ALA A CA 1
ATOM 635 C C . ALA A 1 86 ? 11.153 43.150 41.192 1.00 11.66 86 ALA A C 1
ATOM 636 O O . ALA A 1 86 ? 10.519 44.117 41.616 1.00 12.15 86 ALA A O 1
ATOM 638 N N . GLN A 1 87 ? 10.797 42.465 40.112 1.00 11.31 87 GLN A N 1
ATOM 639 C CA . GLN A 1 87 ? 9.582 42.770 39.372 1.00 12.93 87 GLN A CA 1
ATOM 640 C C . GLN A 1 87 ? 8.831 41.444 39.398 1.00 12.04 87 GLN A C 1
ATOM 641 O O . GLN A 1 87 ? 9.328 40.431 38.901 1.00 11.75 87 GLN A O 1
ATOM 647 N N . LEU A 1 88 ? 7.653 41.445 40.013 1.00 12.41 88 LEU A N 1
ATOM 648 C CA . LEU A 1 88 ? 6.848 40.235 40.123 1.00 11.63 88 LEU A CA 1
ATOM 649 C C . LEU A 1 88 ? 5.578 40.298 39.294 1.00 12.58 88 LEU A C 1
ATOM 650 O O . LEU A 1 88 ? 4.940 41.349 39.186 1.00 12.90 88 LEU A O 1
ATOM 655 N N . THR A 1 89 ? 5.222 39.165 38.702 1.00 10.82 89 THR A N 1
ATOM 656 C CA . THR A 1 89 ? 3.997 39.064 37.921 1.00 10.93 89 THR A CA 1
ATOM 657 C C . THR A 1 89 ? 2.897 38.804 38.940 1.00 10.33 89 THR A C 1
ATOM 658 O O . THR A 1 89 ? 3.179 38.510 40.106 1.00 9.91 89 THR A O 1
ATOM 662 N N . PRO A 1 90 ? 1.628 38.948 38.535 1.00 9.89 90 PRO A N 1
ATOM 663 C CA . PRO A 1 90 ? 0.612 38.659 39.546 1.00 10.23 90 PRO A CA 1
ATOM 664 C C . PRO A 1 90 ? 0.625 37.132 39.640 1.00 10.58 90 PRO A C 1
ATOM 665 O O . PRO A 1 90 ? 1.202 36.466 38.781 1.00 11.98 90 PRO A O 1
ATOM 669 N N . PRO A 1 91 ? 0.025 36.555 40.686 1.00 10.91 91 PRO A N 1
ATOM 670 C CA . PRO A 1 91 ? 0.058 35.089 40.735 1.00 10.96 91 PRO A CA 1
ATOM 671 C C . PRO A 1 91 ? -0.794 34.466 39.632 1.00 11.97 91 PRO A C 1
ATOM 672 O O . PRO A 1 91 ? -1.783 35.057 39.192 1.00 10.77 91 PRO A O 1
ATOM 676 N N . ALA A 1 92 ? -0.398 33.280 39.179 1.00 8.96 92 ALA A N 1
ATOM 677 C CA . ALA A 1 92 ? -1.148 32.580 38.145 1.00 10.59 92 ALA A CA 1
ATOM 678 C C . ALA A 1 92 ? -2.592 32.455 38.635 1.00 11.21 92 ALA A C 1
ATOM 679 O O . ALA A 1 92 ? -2.834 31.997 39.750 1.00 12.03 92 ALA A O 1
ATOM 681 N N . ALA A 1 93 ? -3.546 32.864 37.800 1.00 11.13 93 ALA A N 1
ATOM 682 C CA . ALA A 1 93 ? -4.961 32.825 38.169 1.00 11.61 93 ALA A CA 1
ATOM 683 C C . ALA A 1 93 ? -5.797 31.906 37.281 1.00 12.71 93 ALA A C 1
ATOM 684 O O . ALA A 1 93 ? -6.821 31.382 37.715 1.00 14.17 93 ALA A O 1
ATOM 686 N N . ALA A 1 94 ? -5.364 31.736 36.037 1.00 12.90 94 ALA A N 1
ATOM 687 C CA . ALA A 1 94 ? -6.042 30.871 35.071 1.00 13.60 94 ALA A CA 1
ATOM 688 C C . ALA A 1 94 ? -4.951 30.150 34.287 1.00 13.91 94 ALA A C 1
ATOM 689 O O . ALA A 1 94 ? -3.909 30.731 33.992 1.00 14.06 94 ALA A O 1
ATOM 691 N N . PRO A 1 95 ? -5.177 28.875 33.933 1.00 14.85 95 PRO A N 1
ATOM 692 C CA . PRO A 1 95 ? -4.182 28.098 33.186 1.00 16.19 95 PRO A CA 1
ATOM 693 C C . PRO A 1 95 ? -3.628 28.711 31.904 1.00 16.25 95 PRO A C 1
ATOM 694 O O . PRO A 1 95 ? -2.539 28.344 31.465 1.00 14.78 95 PRO A O 1
ATOM 698 N N . ASP A 1 96 ? -4.361 29.651 31.314 1.00 17.11 96 ASP A N 1
ATOM 699 C CA . ASP A 1 96 ? -3.930 30.269 30.067 1.00 16.46 96 ASP A CA 1
ATOM 700 C C . ASP A 1 96 ? -3.461 31.715 30.181 1.00 16.47 96 ASP A C 1
ATOM 701 O O . ASP A 1 96 ? -3.156 32.335 29.160 1.00 16.14 96 ASP A O 1
ATOM 706 N N . ASP A 1 97 ? -3.388 32.266 31.393 1.00 15.57 97 ASP A N 1
ATOM 707 C CA . ASP A 1 97 ? -2.976 33.664 31.508 1.00 14.59 97 ASP A CA 1
ATOM 708 C C . ASP A 1 97 ? -1.493 33.941 31.270 1.00 14.93 97 ASP A C 1
ATOM 709 O O . ASP A 1 97 ? -0.673 33.022 31.196 1.00 13.17 97 ASP A O 1
ATOM 714 N N . ASP A 1 98 ? -1.164 35.222 31.129 1.00 13.72 98 ASP A N 1
ATOM 715 C CA . ASP A 1 98 ? 0.203 35.642 30.858 1.00 12.90 98 ASP A CA 1
ATOM 716 C C . ASP A 1 98 ? 1.239 35.193 31.885 1.00 12.23 98 ASP A C 1
ATOM 717 O O . ASP A 1 98 ? 2.393 34.958 31.532 1.00 10.81 98 ASP A O 1
ATOM 722 N N . THR A 1 99 ? 0.839 35.081 33.148 1.00 10.91 99 THR A N 1
ATOM 723 C CA . THR A 1 99 ? 1.775 34.644 34.183 1.00 9.16 99 THR A CA 1
ATOM 724 C C . THR A 1 99 ? 2.180 33.197 33.928 1.00 9.95 99 THR A C 1
ATOM 725 O O . THR A 1 99 ? 3.360 32.841 34.023 1.00 9.69 99 THR A O 1
ATOM 729 N N . VAL A 1 100 ? 1.197 32.364 33.597 1.00 10.43 100 VAL A N 1
ATOM 730 C CA . VAL A 1 100 ? 1.459 30.961 33.314 1.00 10.80 100 VAL A CA 1
ATOM 731 C C . VAL A 1 100 ? 2.373 30.847 32.097 1.00 10.98 100 VAL A C 1
ATOM 732 O O . VAL A 1 100 ? 3.328 30.076 32.104 1.00 10.26 100 VAL A O 1
ATOM 736 N N . GLU A 1 101 ? 2.095 31.624 31.055 1.00 11.17 101 GLU A N 1
ATOM 737 C CA . GLU A 1 101 ? 2.930 31.573 29.862 1.00 11.96 101 GLU A CA 1
ATOM 738 C C . GLU A 1 101 ? 4.371 31.962 30.204 1.00 11.85 101 GLU A C 1
ATOM 739 O O . GLU A 1 101 ? 5.325 31.370 29.694 1.00 11.08 101 GLU A O 1
ATOM 745 N N . ALA A 1 102 ? 4.531 32.956 31.070 1.00 10.23 102 ALA A N 1
ATOM 746 C CA . ALA A 1 102 ? 5.864 33.391 31.460 1.00 10.32 102 ALA A CA 1
ATOM 747 C C . ALA A 1 102 ? 6.561 32.277 32.237 1.00 10.57 102 ALA A C 1
ATOM 748 O O . ALA A 1 102 ? 7.763 32.062 32.086 1.00 10.42 102 ALA A O 1
ATOM 750 N N . LEU A 1 103 ? 5.802 31.559 33.062 1.00 11.14 103 LEU A N 1
ATOM 751 C CA . LEU A 1 103 ? 6.369 30.466 33.846 1.00 11.73 103 LEU A CA 1
ATOM 752 C C . LEU A 1 103 ? 6.704 29.280 32.945 1.00 13.28 103 LEU A C 1
ATOM 753 O O . LEU A 1 103 ? 7.613 28.504 33.237 1.00 13.34 103 LEU A O 1
ATOM 758 N N . ILE A 1 104 ? 5.978 29.146 31.840 1.00 12.89 104 ILE A N 1
ATOM 759 C CA . ILE A 1 104 ? 6.254 28.065 30.904 1.00 12.56 104 ILE A CA 1
ATOM 760 C C . ILE A 1 104 ? 7.589 28.360 30.231 1.00 12.68 104 ILE A C 1
ATOM 761 O O . ILE A 1 104 ? 8.389 27.457 30.002 1.00 13.55 104 ILE A O 1
ATOM 766 N N . ALA A 1 105 ? 7.827 29.632 29.922 1.00 13.10 105 ALA A N 1
ATOM 767 C CA . ALA A 1 105 ? 9.073 30.034 29.285 1.00 14.68 105 ALA A CA 1
ATOM 768 C C . ALA A 1 105 ? 10.235 29.768 30.235 1.00 14.25 105 ALA A C 1
ATOM 769 O O . ALA A 1 105 ? 11.304 29.319 29.820 1.00 13.77 105 ALA A O 1
ATOM 771 N N . LEU A 1 106 ? 10.021 30.043 31.517 1.00 14.14 106 LEU A N 1
ATOM 772 C CA . LEU A 1 106 ? 11.065 29.819 32.510 1.00 13.56 106 LEU A CA 1
ATOM 773 C C . LEU A 1 106 ? 11.378 28.334 32.632 1.00 12.57 106 LEU A C 1
ATOM 774 O O . LEU A 1 106 ? 12.542 27.938 32.667 1.00 12.79 106 LEU A O 1
ATOM 779 N N . TYR A 1 107 ? 10.339 27.510 32.702 1.00 14.27 107 TYR A N 1
ATOM 780 C CA . TYR A 1 107 ? 10.537 26.072 32.827 1.00 14.63 107 TYR A CA 1
ATOM 781 C C . TYR A 1 107 ? 11.386 25.564 31.669 1.00 15.99 107 TYR A C 1
ATOM 782 O O . TYR A 1 107 ? 12.306 24.770 31.863 1.00 16.08 107 TYR A O 1
ATOM 791 N N . ARG A 1 108 ? 11.083 26.029 30.463 1.00 17.22 108 ARG A N 1
ATOM 792 C CA . ARG A 1 108 ? 11.846 25.610 29.298 1.00 18.75 108 ARG A CA 1
ATOM 793 C C . ARG A 1 108 ? 13.313 26.000 29.439 1.00 18.21 108 ARG A C 1
ATOM 794 O O . ARG A 1 108 ? 14.200 25.248 29.039 1.00 19.80 108 ARG A O 1
ATOM 802 N N . ASN A 1 109 ? 13.566 27.171 30.016 1.00 17.52 109 ASN A N 1
ATOM 803 C CA . ASN A 1 109 ? 14.936 27.642 30.197 1.00 17.85 109 ASN A CA 1
ATOM 804 C C . ASN A 1 109 ? 15.696 26.899 31.288 1.00 18.14 109 ASN A C 1
ATOM 805 O O . ASN A 1 109 ? 16.908 26.707 31.186 1.00 18.39 109 ASN A O 1
ATOM 810 N N . ILE A 1 110 ? 14.984 26.476 32.327 1.00 17.49 110 ILE A N 1
ATOM 811 C CA . ILE A 1 110 ? 15.614 25.778 33.444 1.00 18.17 110 ILE A CA 1
ATOM 812 C C . ILE A 1 110 ? 15.615 24.254 33.349 1.00 19.50 110 ILE A C 1
ATOM 813 O O . ILE A 1 110 ? 16.657 23.621 33.537 1.00 18.71 110 ILE A O 1
ATOM 818 N N . ALA A 1 111 ? 14.458 23.670 33.048 1.00 18.57 111 ALA A N 1
ATOM 819 C CA . ALA A 1 111 ? 14.334 22.215 32.983 1.00 19.51 111 ALA A CA 1
ATOM 820 C C . ALA A 1 111 ? 14.149 21.594 31.599 1.00 19.71 111 ALA A C 1
ATOM 821 O O . ALA A 1 111 ? 14.408 20.405 31.420 1.00 20.10 111 ALA A O 1
ATOM 823 N N . GLY A 1 112 ? 13.695 22.377 30.627 1.00 20.95 112 GLY A N 1
ATOM 824 C CA . GLY A 1 112 ? 13.489 21.834 29.292 1.00 22.87 112 GLY A CA 1
ATOM 825 C C . GLY A 1 112 ? 12.019 21.743 28.915 1.00 24.15 112 GLY A C 1
ATOM 826 O O . GLY A 1 112 ? 11.192 22.452 29.480 1.00 23.78 112 GLY A O 1
ATOM 827 N N . GLU A 1 113 ? 11.686 20.868 27.969 1.00 25.29 113 GLU A N 1
ATOM 828 C CA . GLU A 1 113 ? 10.299 20.720 27.529 1.00 26.98 113 GLU A CA 1
ATOM 829 C C . GLU A 1 113 ? 9.495 19.807 28.450 1.00 28.83 113 GLU A C 1
ATOM 830 O O . GLU A 1 113 ? 9.782 18.613 28.563 1.00 29.04 113 GLU A O 1
ATOM 836 N N . HIS A 1 114 ? 8.483 20.374 29.100 1.00 27.82 114 HIS A N 1
ATOM 837 C CA . HIS A 1 114 ? 7.633 19.619 30.015 1.00 29.47 114 HIS A CA 1
ATOM 838 C C . HIS A 1 114 ? 6.865 18.548 29.238 1.00 30.68 114 HIS A C 1
ATOM 839 O O . HIS A 1 114 ? 6.566 18.726 28.057 1.00 30.74 114 HIS A O 1
ATOM 846 N N . SER A 1 115 ? 6.554 17.441 29.905 1.00 32.52 115 SER A N 1
ATOM 847 C CA . SER A 1 115 ? 5.831 16.334 29.282 1.00 35.12 115 SER A CA 1
ATOM 848 C C . SER A 1 115 ? 4.359 16.655 29.030 1.00 34.84 115 SER A C 1
ATOM 849 O O . SER A 1 115 ? 3.809 16.308 27.983 1.00 35.29 115 SER A O 1
ATOM 852 N N . ASP A 1 116 ? 3.725 17.311 29.996 1.00 33.53 116 ASP A N 1
ATOM 853 C CA . ASP A 1 116 ? 2.317 17.669 29.881 1.00 31.58 116 ASP A CA 1
ATOM 854 C C . ASP A 1 116 ? 2.094 19.108 30.338 1.00 29.30 116 ASP A C 1
ATOM 855 O O . ASP A 1 116 ? 1.839 19.366 31.515 1.00 28.13 116 ASP A O 1
ATOM 860 N N . TRP A 1 117 ? 2.186 20.041 29.396 1.00 26.85 117 TRP A N 1
ATOM 861 C CA . TRP A 1 117 ? 2.008 21.454 29.705 1.00 24.80 117 TRP A CA 1
ATOM 862 C C . TRP A 1 117 ? 0.672 21.764 30.367 1.00 23.54 117 TRP A C 1
ATOM 863 O O . TRP A 1 117 ? 0.563 22.724 31.126 1.00 20.09 117 TRP A O 1
ATOM 874 N N . ASP A 1 118 ? -0.349 20.961 30.087 1.00 23.36 118 ASP A N 1
ATOM 875 C CA . ASP A 1 118 ? -1.647 21.202 30.699 1.00 23.49 118 ASP A CA 1
ATOM 876 C C . ASP A 1 118 ? -1.574 20.929 32.192 1.00 21.74 118 ASP A C 1
ATOM 877 O O . ASP A 1 118 ? -2.228 21.601 32.985 1.00 21.58 118 ASP A O 1
ATOM 882 N N . ASP A 1 119 ? -0.773 19.941 32.573 1.00 21.46 119 ASP A N 1
ATOM 883 C CA . ASP A 1 119 ? -0.608 19.611 33.979 1.00 21.51 119 ASP A CA 1
ATOM 884 C C . ASP A 1 119 ? 0.176 20.736 34.644 1.00 20.20 119 ASP A C 1
ATOM 885 O O . ASP A 1 119 ? -0.132 21.150 35.763 1.00 19.92 119 ASP A O 1
ATOM 890 N N . TYR A 1 120 ? 1.194 21.222 33.942 1.00 17.85 120 TYR A N 1
ATOM 891 C CA . TYR A 1 120 ? 2.030 22.305 34.444 1.00 15.18 120 TYR A CA 1
ATOM 892 C C . TYR A 1 120 ? 1.178 23.546 34.670 1.00 14.10 120 TYR A C 1
ATOM 893 O O . TYR A 1 120 ? 1.246 24.171 35.729 1.00 13.40 120 TYR A O 1
ATOM 902 N N . ARG A 1 121 ? 0.386 23.904 33.663 1.00 11.82 121 ARG A N 1
ATOM 903 C CA . ARG A 1 121 ? -0.475 25.078 33.750 1.00 11.88 121 ARG A CA 1
ATOM 904 C C . ARG A 1 121 ? -1.349 24.990 34.991 1.00 12.37 121 ARG A C 1
ATOM 905 O O . ARG A 1 121 ? -1.431 25.938 35.770 1.00 11.83 121 ARG A O 1
ATOM 913 N N . GLN A 1 122 ? -1.996 23.841 35.170 1.00 10.47 122 GLN A N 1
ATOM 914 C CA . GLN A 1 122 ? -2.867 23.623 36.322 1.00 12.00 122 GLN A CA 1
ATOM 915 C C . GLN A 1 122 ? -2.112 23.794 37.634 1.00 11.71 122 GLN A C 1
ATOM 916 O O . GLN A 1 122 ? -2.622 24.401 38.574 1.00 12.14 122 GLN A O 1
ATOM 922 N N . ALA A 1 123 ? -0.897 23.255 37.699 1.00 11.22 123 ALA A N 1
ATOM 923 C CA . ALA A 1 123 ? -0.085 23.346 38.910 1.00 9.12 123 ALA A CA 1
ATOM 924 C C . ALA A 1 123 ? 0.321 24.776 39.261 1.00 9.16 123 ALA A C 1
ATOM 925 O O . ALA A 1 123 ? 0.381 25.136 40.438 1.00 8.28 123 ALA A O 1
ATOM 927 N N . MET A 1 124 ? 0.621 25.586 38.249 1.00 8.59 124 MET A N 1
ATOM 928 C CA . MET A 1 124 ? 1.014 26.970 38.503 1.00 9.22 124 MET A CA 1
ATOM 929 C C . MET A 1 124 ? -0.147 27.716 39.151 1.00 8.77 124 MET A C 1
ATOM 930 O O . MET A 1 124 ? 0.047 28.522 40.061 1.00 10.88 124 MET A O 1
ATOM 935 N N . VAL A 1 125 ? -1.358 27.443 38.674 1.00 8.51 1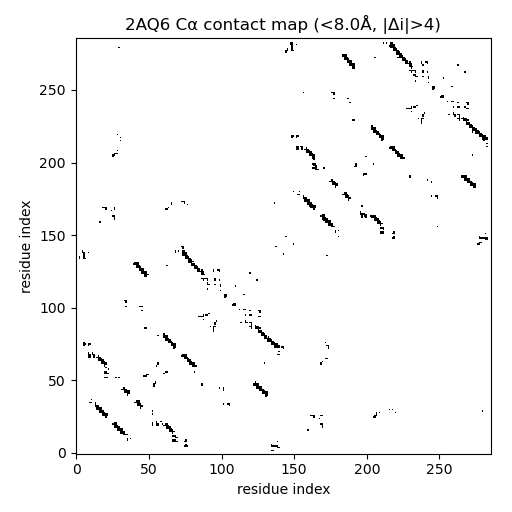25 VAL A N 1
ATOM 936 C CA . VAL A 1 125 ? -2.546 28.086 39.219 1.00 8.95 125 VAL A CA 1
ATOM 937 C C . VAL A 1 125 ? -2.811 27.593 40.639 1.00 9.30 125 VAL A C 1
ATOM 938 O O . VAL A 1 125 ? -3.073 28.382 41.547 1.00 11.17 125 VAL A O 1
ATOM 942 N N . THR A 1 126 ? -2.735 26.282 40.826 1.00 9.11 126 THR A N 1
ATOM 943 C CA . THR A 1 126 ? -2.964 25.681 42.135 1.00 10.02 126 THR A CA 1
ATOM 944 C C . THR A 1 126 ? -2.025 26.240 43.203 1.00 11.16 126 THR A C 1
ATOM 945 O O . THR A 1 126 ? -2.439 26.509 44.335 1.00 11.72 126 THR A O 1
ATOM 949 N N . ASP A 1 127 ? -0.763 26.425 42.837 1.00 11.96 127 ASP A N 1
ATOM 950 C CA . ASP A 1 127 ? 0.225 26.933 43.779 1.00 13.83 127 ASP A CA 1
ATOM 951 C C . ASP A 1 127 ? 0.404 28.449 43.734 1.00 13.30 127 ASP A C 1
ATOM 952 O O . ASP A 1 127 ? 1.343 28.977 44.326 1.00 14.23 127 ASP A O 1
ATOM 957 N N . ARG A 1 128 ? -0.496 29.145 43.042 1.00 12.24 128 ARG A N 1
ATOM 958 C CA . ARG A 1 128 ? -0.425 30.602 42.915 1.00 13.63 128 ARG A CA 1
ATOM 959 C C . ARG A 1 128 ? 0.997 31.055 42.589 1.00 12.29 128 ARG A C 1
ATOM 960 O O . ARG A 1 128 ? 1.537 31.960 43.231 1.00 10.36 128 ARG A O 1
ATOM 968 N N . ARG A 1 129 ? 1.595 30.426 41.585 1.00 11.10 129 ARG A N 1
ATOM 969 C CA . ARG A 1 129 ? 2.960 30.739 41.178 1.00 12.09 129 ARG A CA 1
ATOM 970 C C . ARG A 1 129 ? 3.146 32.138 40.609 1.00 10.59 129 ARG A C 1
ATOM 971 O O . ARG A 1 129 ? 2.257 32.693 39.962 1.00 9.21 129 ARG A O 1
ATOM 979 N N . VAL A 1 130 ? 4.329 32.687 40.859 1.00 8.35 130 VAL A N 1
ATOM 980 C CA . VAL A 1 130 ? 4.692 34.028 40.423 1.00 9.26 130 VAL A CA 1
ATOM 981 C C . VAL A 1 130 ? 6.073 33.996 39.791 1.00 10.72 130 VAL A C 1
ATOM 982 O O . VAL A 1 130 ? 6.953 33.261 40.246 1.00 7.87 130 VAL A O 1
ATOM 986 N N . LEU A 1 131 ? 6.264 34.783 38.739 1.00 9.89 131 LEU A N 1
ATOM 987 C CA . LEU A 1 131 ? 7.567 34.840 38.103 1.00 10.23 131 LEU A CA 1
ATOM 988 C C . LEU A 1 131 ? 8.272 36.075 38.647 1.00 10.30 131 LEU A C 1
ATOM 989 O O . LEU A 1 131 ? 7.790 37.198 38.493 1.00 9.25 131 LEU A O 1
ATOM 994 N N . LEU A 1 132 ? 9.399 35.844 39.310 1.00 9.64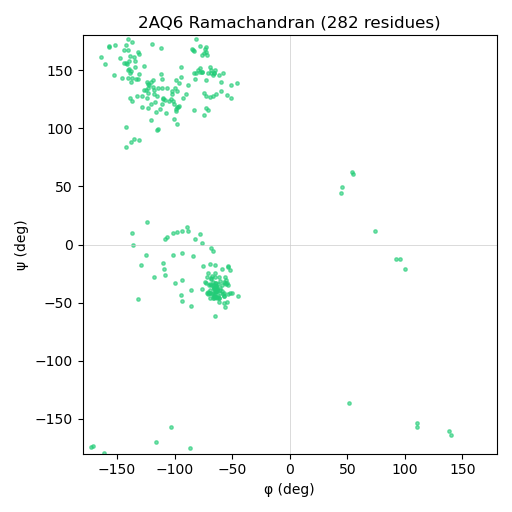 132 LEU A N 1
ATOM 995 C CA . LEU A 1 132 ? 10.206 36.914 39.877 1.00 9.82 132 LEU A CA 1
ATOM 996 C C . LEU A 1 132 ? 11.326 37.233 38.904 1.00 9.08 132 LEU A C 1
ATOM 997 O O . LEU A 1 132 ? 12.143 36.372 38.583 1.00 9.55 132 LEU A O 1
ATOM 1002 N N . THR A 1 133 ? 11.339 38.463 38.408 1.00 7.80 133 THR A N 1
ATOM 1003 C CA . THR A 1 133 ? 12.375 38.896 37.491 1.00 7.97 133 THR A CA 1
ATOM 1004 C C . THR A 1 133 ? 13.212 39.906 38.244 1.00 8.64 133 THR A C 1
ATOM 1005 O O . THR A 1 133 ? 12.698 40.916 38.728 1.00 10.09 133 THR A O 1
ATOM 1009 N N . LEU A 1 134 ? 14.498 39.612 38.368 1.00 7.69 134 LEU A N 1
ATOM 1010 C CA . LEU A 1 134 ? 15.406 40.506 39.068 1.00 11.21 134 LEU A CA 1
ATOM 1011 C C . LEU A 1 134 ? 16.437 41.090 38.121 1.00 11.52 134 LEU A C 1
ATOM 1012 O O . LEU A 1 134 ? 17.412 40.430 37.773 1.00 11.60 134 LEU A O 1
ATOM 1017 N N . PRO A 1 135 ? 16.221 42.330 37.668 1.00 12.81 135 PRO A N 1
ATOM 1018 C CA . PRO A 1 135 ? 17.209 42.915 36.767 1.00 14.24 135 PRO A CA 1
ATOM 1019 C C . PRO A 1 135 ? 18.402 43.288 37.641 1.00 14.18 135 PRO A C 1
ATOM 1020 O O . PRO A 1 135 ? 18.235 43.910 38.688 1.00 13.21 135 PRO A O 1
ATOM 1024 N N . ILE A 1 136 ? 19.595 42.885 37.223 1.00 15.71 136 ILE A N 1
ATOM 1025 C CA . ILE A 1 136 ? 20.801 43.172 37.984 1.00 17.13 136 ILE A CA 1
ATOM 1026 C C . ILE A 1 136 ? 21.212 44.632 37.846 1.00 17.01 136 ILE A C 1
ATOM 1027 O O . ILE A 1 136 ? 21.615 45.073 36.772 1.00 20.07 136 ILE A O 1
ATOM 1032 N N . SER A 1 137 ? 21.104 45.382 38.934 1.00 16.55 137 SER A N 1
ATOM 1033 C CA . SER A 1 137 ? 21.483 46.786 38.915 1.00 17.28 137 SER A CA 1
ATOM 1034 C C . SER A 1 137 ? 22.926 46.943 39.378 1.00 16.79 137 SER A C 1
ATOM 1035 O O . SER A 1 137 ? 23.639 47.850 38.941 1.00 15.28 137 SER A O 1
ATOM 1038 N N . HIS A 1 138 ? 23.358 46.042 40.254 1.00 15.67 138 HIS A N 1
ATOM 1039 C CA . HIS A 1 138 ? 24.703 46.108 40.800 1.00 15.22 138 HIS A CA 1
ATOM 1040 C C . HIS A 1 138 ? 25.187 44.715 41.204 1.00 14.02 138 HIS A C 1
ATOM 1041 O O . HIS A 1 138 ? 24.396 43.866 41.614 1.00 12.18 138 HIS A O 1
ATOM 1048 N N . VAL A 1 139 ? 26.483 44.472 41.050 1.00 12.41 139 VAL A N 1
ATOM 1049 C CA . VAL A 1 139 ? 27.063 43.194 41.444 1.00 10.72 139 VAL A CA 1
ATOM 1050 C C . VAL A 1 139 ? 28.302 43.462 42.280 1.00 9.46 139 VAL A C 1
ATOM 1051 O O . VAL A 1 139 ? 28.992 44.459 42.075 1.00 8.60 139 VAL A O 1
ATOM 1055 N N . TYR A 1 140 ? 28.557 42.581 43.241 1.00 8.51 140 TYR A N 1
ATOM 1056 C CA . TYR A 1 140 ? 29.730 42.685 44.095 1.00 7.70 140 TYR A CA 1
ATOM 1057 C C . TYR A 1 140 ? 30.107 41.287 44.559 1.00 7.67 140 TYR A C 1
ATOM 1058 O O . TYR A 1 140 ? 29.371 40.330 44.330 1.00 7.62 140 TYR A O 1
ATOM 1067 N N . GLY A 1 141 ? 31.256 41.162 45.211 1.00 7.40 141 GLY A N 1
ATOM 1068 C CA . GLY A 1 141 ? 31.660 39.848 45.680 1.00 8.19 141 GLY A CA 1
ATOM 1069 C C . GLY A 1 141 ? 33.140 39.592 45.513 1.00 7.10 141 GLY A C 1
ATOM 1070 O O . GLY A 1 141 ? 33.921 40.524 45.305 1.00 8.33 141 GLY A O 1
ATOM 1071 N N . LEU A 1 142 ? 33.524 38.322 45.612 1.00 8.08 142 LEU A N 1
ATOM 1072 C CA . LEU A 1 142 ? 34.921 37.916 45.487 1.00 7.75 142 LEU A CA 1
ATOM 1073 C C . LEU A 1 142 ? 34.973 36.750 44.505 1.00 7.67 142 LEU A C 1
ATOM 1074 O O . LEU A 1 142 ? 34.859 35.597 44.902 1.00 7.88 142 LEU A O 1
ATOM 1079 N N . PRO A 1 143 ? 35.135 37.042 43.205 1.00 9.15 143 PRO A N 1
ATOM 1080 C CA . PRO A 1 143 ? 35.192 36.007 42.168 1.00 10.30 143 PRO A CA 1
ATOM 1081 C C . PRO A 1 143 ? 36.493 35.214 42.169 1.00 12.04 143 PRO A C 1
ATOM 1082 O O . PRO A 1 143 ? 37.476 35.616 42.787 1.00 13.62 143 PRO A O 1
ATOM 1086 N N . PRO A 1 144 ? 36.512 34.072 41.469 1.00 14.01 144 PRO A N 1
ATOM 1087 C CA . PRO 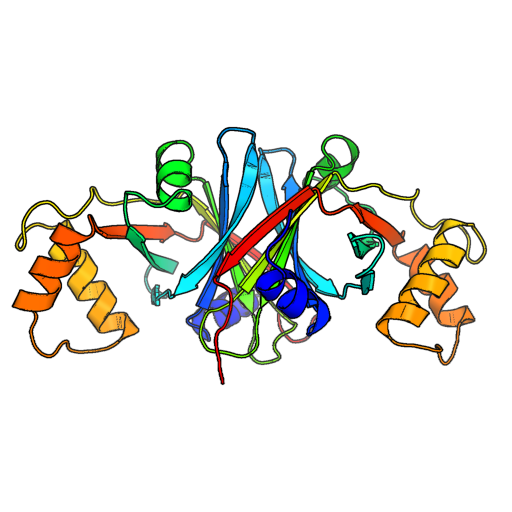A 1 144 ? 37.735 33.269 41.433 1.00 15.29 144 PRO A CA 1
ATOM 1088 C C . PRO A 1 144 ? 38.965 34.128 41.173 1.00 15.04 144 PRO A C 1
ATOM 1089 O O . PRO A 1 144 ? 38.935 35.065 40.367 1.00 13.52 144 PRO A O 1
ATOM 1093 N N . GLY A 1 145 ? 40.041 33.812 41.881 1.00 15.27 145 GLY A N 1
ATOM 1094 C CA . GLY A 1 145 ? 41.267 34.565 41.731 1.00 17.77 145 GLY A CA 1
ATOM 1095 C C . GLY A 1 145 ? 41.413 35.572 42.850 1.00 18.10 145 GLY A C 1
ATOM 1096 O O . GLY A 1 145 ? 42.516 36.028 43.141 1.00 18.30 145 GLY A O 1
ATOM 1097 N N . MET A 1 146 ? 40.297 35.915 43.487 1.00 19.11 146 MET A N 1
ATOM 1098 C CA . MET A 1 146 ? 40.317 36.882 44.576 1.00 20.53 146 MET A CA 1
ATOM 1099 C C . MET A 1 146 ? 40.255 36.229 45.960 1.00 20.07 146 MET A C 1
ATOM 1100 O O . MET A 1 146 ? 40.440 36.910 46.972 1.00 18.56 146 MET A O 1
ATOM 1105 N N . ARG A 1 147 ? 40.003 34.920 46.007 1.00 19.70 147 ARG A N 1
ATOM 1106 C CA . ARG A 1 147 ? 39.946 34.195 47.278 1.00 19.48 147 ARG A CA 1
ATOM 1107 C C . ARG A 1 147 ? 41.041 33.129 47.393 1.00 22.19 147 ARG A C 1
ATOM 1108 O O . ARG A 1 147 ? 41.823 32.961 46.433 1.00 23.83 147 ARG A O 1
ATOM 1117 N N . VAL B 1 5 ? 12.765 26.243 71.014 1.00 31.90 5 VAL B N 1
ATOM 1118 C CA . VAL B 1 5 ? 13.239 24.875 70.658 1.00 31.86 5 VAL B CA 1
ATOM 1119 C C . VAL B 1 5 ? 13.526 24.794 69.161 1.00 29.94 5 VAL B C 1
ATOM 1120 O O . VAL B 1 5 ? 12.631 24.995 68.337 1.00 31.22 5 VAL B O 1
ATOM 1124 N N . PHE B 1 6 ? 14.772 24.489 68.813 1.00 26.30 6 PHE B N 1
ATOM 1125 C CA . PHE B 1 6 ? 15.171 24.396 67.414 1.00 23.46 6 PHE B CA 1
ATOM 1126 C C . PHE B 1 6 ? 15.101 22.971 66.875 1.00 22.32 6 PHE B C 1
ATOM 1127 O O . PHE B 1 6 ? 15.226 22.002 67.624 1.00 21.14 6 PHE B O 1
ATOM 1135 N N . ASP B 1 7 ? 14.900 22.855 65.567 1.00 18.85 7 ASP B N 1
ATOM 1136 C CA . ASP B 1 7 ? 14.827 21.557 64.918 1.00 17.98 7 ASP B CA 1
ATOM 1137 C C . ASP B 1 7 ? 16.222 20.932 64.897 1.00 17.14 7 ASP B C 1
ATOM 1138 O O . ASP B 1 7 ? 17.143 21.465 64.274 1.00 15.13 7 ASP B O 1
ATOM 1143 N N . ASP B 1 8 ? 16.377 19.810 65.591 1.00 15.60 8 ASP B N 1
ATOM 1144 C CA . ASP B 1 8 ? 17.660 19.115 65.646 1.00 16.77 8 ASP B CA 1
ATOM 1145 C C . ASP B 1 8 ? 18.188 18.803 64.251 1.00 15.63 8 ASP B C 1
ATOM 1146 O O . ASP B 1 8 ? 19.400 18.789 64.026 1.00 16.17 8 ASP B O 1
ATOM 1151 N N . LYS B 1 9 ? 17.277 18.541 63.319 1.00 14.29 9 LYS B N 1
ATOM 1152 C CA . LYS B 1 9 ? 17.671 18.227 61.951 1.00 13.83 9 LYS B CA 1
ATOM 1153 C C . LYS B 1 9 ? 18.373 19.424 61.316 1.00 12.96 9 LYS B C 1
ATOM 1154 O O . LYS B 1 9 ? 19.314 19.259 60.544 1.00 11.22 9 LYS B O 1
ATOM 1160 N N . LEU B 1 10 ? 17.918 20.627 61.653 1.00 11.92 10 LEU B N 1
ATOM 1161 C CA . LEU B 1 10 ? 18.526 21.842 61.119 1.00 11.26 10 LEU B CA 1
ATOM 1162 C C . LEU B 1 10 ? 19.857 22.137 61.811 1.00 11.55 10 LEU B C 1
ATOM 1163 O O . LEU B 1 10 ? 20.815 22.579 61.173 1.00 10.45 10 LEU B O 1
ATOM 1168 N N . LEU B 1 11 ? 19.922 21.888 63.115 1.00 10.44 11 LEU B N 1
ATOM 1169 C CA . LEU B 1 11 ? 21.156 22.119 63.847 1.00 9.92 11 LEU B CA 1
ATOM 1170 C C . LEU B 1 11 ? 22.232 21.162 63.340 1.00 9.94 11 LEU B C 1
ATOM 1171 O O . LEU B 1 11 ? 23.415 21.504 63.304 1.00 9.42 11 LEU B O 1
ATOM 1176 N N . ALA B 1 12 ? 21.816 19.963 62.939 1.00 8.88 12 ALA B N 1
ATOM 1177 C CA . ALA B 1 12 ? 22.752 18.970 62.425 1.00 8.72 12 ALA B CA 1
ATOM 1178 C C . ALA B 1 12 ? 23.397 19.477 61.138 1.00 7.55 12 ALA B C 1
ATOM 1179 O O . ALA B 1 12 ? 24.571 19.214 60.876 1.00 7.67 12 ALA B O 1
ATOM 1181 N N . VAL B 1 13 ? 22.621 20.193 60.331 1.00 6.69 13 VAL B N 1
ATOM 1182 C CA . VAL B 1 13 ? 23.139 20.745 59.083 1.00 6.17 13 VAL B CA 1
ATOM 1183 C C . VAL B 1 13 ? 24.251 21.737 59.407 1.00 5.61 13 VAL B C 1
ATOM 1184 O O . VAL B 1 13 ? 25.321 21.705 58.800 1.00 6.29 13 VAL B O 1
ATOM 1188 N N . ILE B 1 14 ? 24.005 22.611 60.376 1.00 6.29 14 ILE B N 1
ATOM 1189 C CA . ILE B 1 14 ? 25.015 23.598 60.754 1.00 7.01 14 ILE B CA 1
ATOM 1190 C C . ILE B 1 14 ? 26.262 22.910 61.307 1.00 7.94 14 ILE B C 1
ATOM 1191 O O . ILE B 1 14 ? 27.387 23.323 61.035 1.00 8.74 14 ILE B O 1
ATOM 1196 N N . SER B 1 15 ? 26.065 21.845 62.073 1.00 8.90 15 SER B N 1
ATOM 1197 C CA . SER B 1 15 ? 27.190 21.122 62.647 1.00 10.90 15 SER B CA 1
ATOM 1198 C C . SER B 1 15 ? 28.025 20.389 61.590 1.00 11.57 15 SER B C 1
ATOM 1199 O O . SER B 1 15 ? 29.235 20.213 61.758 1.00 11.44 15 SER B O 1
ATOM 1202 N N . GLY B 1 16 ? 27.385 19.984 60.496 1.00 11.83 16 GLY B N 1
ATOM 1203 C CA . GLY B 1 16 ? 28.087 19.262 59.447 1.00 12.16 16 GLY B CA 1
ATOM 1204 C C . GLY B 1 16 ? 28.750 20.080 58.353 1.00 13.56 16 GLY B C 1
ATOM 1205 O O . GLY B 1 16 ? 29.175 19.520 57.343 1.00 15.82 16 GLY B O 1
ATOM 1206 N N . ASN B 1 17 ? 28.848 21.393 58.541 1.00 12.23 17 ASN B N 1
ATOM 1207 C CA . ASN B 1 17 ? 29.471 22.267 57.543 1.00 10.96 17 ASN B CA 1
ATOM 1208 C C . ASN B 1 17 ? 30.364 23.260 58.286 1.00 11.50 17 ASN B C 1
ATOM 1209 O O . ASN B 1 17 ? 30.376 23.281 59.518 1.00 11.37 17 ASN B O 1
ATOM 1214 N N . SER B 1 18 ? 31.122 24.070 57.548 1.00 10.36 18 SER B N 1
ATOM 1215 C CA . SER B 1 18 ? 31.998 25.057 58.171 1.00 10.08 18 SER B CA 1
ATOM 1216 C C . SER B 1 18 ? 31.923 26.404 57.460 1.00 8.56 18 SER B C 1
ATOM 1217 O O . SER B 1 18 ? 32.609 27.347 57.845 1.00 8.41 18 SER B O 1
ATOM 1220 N N . ILE B 1 19 ? 31.115 26.488 56.403 1.00 8.09 19 ILE B N 1
ATOM 1221 C CA . ILE B 1 19 ? 30.947 27.757 55.701 1.00 6.51 19 ILE B CA 1
ATOM 1222 C C . ILE B 1 19 ? 29.474 28.024 55.415 1.00 6.11 19 ILE B C 1
ATOM 1223 O O . ILE B 1 19 ? 28.661 27.100 55.308 1.00 5.41 19 ILE B O 1
ATOM 1228 N N . GLY B 1 20 ? 29.129 29.300 55.312 1.00 6.18 20 GLY B N 1
ATOM 1229 C CA . GLY B 1 20 ? 27.754 29.661 55.041 1.00 6.43 20 GLY B CA 1
ATOM 1230 C C . GLY B 1 20 ? 27.664 31.077 54.524 1.00 6.02 20 GLY B C 1
ATOM 1231 O O . GLY B 1 20 ? 28.675 31.758 54.369 1.00 7.45 20 GLY B O 1
ATOM 1232 N N . VAL B 1 21 ? 26.447 31.525 54.255 1.00 6.09 21 VAL B N 1
ATOM 1233 C CA . VAL B 1 21 ? 26.244 32.873 53.756 1.00 6.25 21 VAL B CA 1
ATOM 1234 C C . VAL B 1 21 ? 25.828 33.784 54.899 1.00 7.09 21 VAL B C 1
ATOM 1235 O O . VAL B 1 21 ? 24.774 33.595 55.501 1.00 5.94 21 VAL B O 1
ATOM 1239 N N . LEU B 1 22 ? 26.673 34.765 55.194 1.00 6.13 22 LEU B N 1
ATOM 1240 C CA . LEU B 1 22 ? 26.406 35.723 56.255 1.00 6.67 22 LEU B CA 1
ATOM 1241 C C . LEU B 1 22 ? 25.617 36.885 55.681 1.00 5.79 22 LEU B C 1
ATOM 1242 O O . LEU B 1 22 ? 25.919 37.367 54.590 1.00 7.49 22 LEU B O 1
ATOM 1247 N N . ALA B 1 23 ? 24.606 37.328 56.416 1.00 4.10 23 ALA B N 1
ATOM 1248 C CA . ALA B 1 23 ? 23.790 38.451 55.981 1.00 4.44 23 ALA B CA 1
ATOM 1249 C C . ALA B 1 23 ? 23.695 39.497 57.084 1.00 5.36 23 ALA B C 1
ATOM 1250 O O . ALA B 1 23 ? 23.207 39.207 58.183 1.00 6.56 23 ALA B O 1
ATOM 1252 N N . THR B 1 24 ? 24.179 40.708 56.807 1.00 3.63 24 THR B N 1
ATOM 1253 C CA . THR B 1 24 ? 24.077 41.788 57.786 1.00 4.83 24 THR B CA 1
ATOM 1254 C C . THR B 1 24 ? 23.261 42.894 57.130 1.00 5.95 24 THR B C 1
ATOM 1255 O O . THR B 1 24 ? 22.941 42.810 55.944 1.00 5.43 24 THR B O 1
ATOM 1259 N N . ILE B 1 25 ? 22.911 43.925 57.890 1.00 6.40 25 ILE B N 1
ATOM 1260 C CA . ILE B 1 25 ? 22.075 44.990 57.347 1.00 6.40 25 ILE B CA 1
ATOM 1261 C C . ILE B 1 25 ? 22.854 46.268 57.052 1.00 8.74 25 ILE B C 1
ATOM 1262 O O . ILE B 1 25 ? 23.514 46.817 57.930 1.00 8.89 25 ILE B O 1
ATOM 1267 N N . LYS B 1 26 ? 22.787 46.727 55.804 1.00 10.58 26 LYS B N 1
ATOM 1268 C CA . LYS B 1 26 ? 23.481 47.949 55.401 1.00 12.01 26 LYS B CA 1
ATOM 1269 C C . LYS B 1 26 ? 22.624 49.162 55.736 1.00 12.13 26 LYS B C 1
ATOM 1270 O O . LYS B 1 26 ? 21.441 49.026 56.053 1.00 12.14 26 LYS B O 1
ATOM 1276 N N . HIS B 1 27 ? 23.220 50.348 55.666 1.00 12.72 27 HIS B N 1
ATOM 1277 C CA . HIS B 1 27 ? 22.498 51.572 55.985 1.00 16.50 27 HIS B CA 1
ATOM 1278 C C . HIS B 1 27 ? 21.171 51.766 55.254 1.00 17.73 27 HIS B C 1
ATOM 1279 O O . HIS B 1 27 ? 20.188 52.208 55.856 1.00 19.44 27 HIS B O 1
ATOM 1286 N N . ASP B 1 28 ? 21.129 51.442 53.966 1.00 15.80 28 ASP B N 1
ATOM 1287 C CA . ASP B 1 28 ? 19.895 51.629 53.208 1.00 15.12 28 ASP B CA 1
ATOM 1288 C C . ASP B 1 28 ? 18.837 50.563 53.490 1.00 12.98 28 ASP B C 1
ATOM 1289 O O . ASP B 1 28 ? 17.753 50.592 52.914 1.00 12.67 28 ASP B O 1
ATOM 1294 N N . GLY B 1 29 ? 19.154 49.629 54.383 1.00 10.96 29 GLY B N 1
ATOM 1295 C CA . GLY B 1 29 ? 18.203 48.588 54.730 1.00 10.50 29 GLY B CA 1
ATOM 1296 C C . GLY B 1 29 ? 18.386 47.288 53.971 1.00 9.98 29 GLY B C 1
ATOM 1297 O O . GLY B 1 29 ? 17.794 46.270 54.333 1.00 10.68 29 GLY B O 1
ATOM 1298 N N . ARG B 1 30 ? 19.193 47.312 52.915 1.00 6.83 30 ARG B N 1
ATOM 1299 C CA . ARG B 1 30 ? 19.430 46.102 52.135 1.00 9.07 30 ARG B CA 1
ATOM 1300 C C . ARG B 1 30 ? 20.411 45.205 52.871 1.00 9.72 30 ARG B C 1
ATOM 1301 O O . ARG B 1 30 ? 21.243 45.675 53.646 1.00 8.96 30 ARG B O 1
ATOM 1309 N N . PRO B 1 31 ? 20.318 43.892 52.642 1.00 10.16 31 PRO B N 1
ATOM 1310 C CA . PRO B 1 31 ? 21.230 42.958 53.300 1.00 9.33 31 PRO B CA 1
ATOM 1311 C C . PRO B 1 31 ? 22.558 42.962 52.552 1.00 10.12 31 PRO B C 1
ATOM 1312 O O . PRO B 1 31 ? 22.598 43.219 51.345 1.00 9.59 31 PRO B O 1
ATOM 1316 N N . GLN B 1 32 ? 23.639 42.698 53.273 1.00 8.11 32 GLN B N 1
ATOM 1317 C CA . GLN B 1 32 ? 24.964 42.597 52.672 1.00 8.91 32 GLN B CA 1
ATOM 1318 C C . GLN B 1 32 ? 25.262 41.111 52.800 1.00 7.64 32 GLN B C 1
ATOM 1319 O O . GLN B 1 32 ? 25.176 40.565 53.902 1.00 7.10 32 GLN B O 1
ATOM 1325 N N . LEU B 1 33 ? 25.593 40.458 51.687 1.00 6.66 33 LEU B N 1
ATOM 1326 C CA . LEU B 1 33 ? 25.870 39.023 51.701 1.00 5.23 33 LEU B CA 1
ATOM 1327 C C . LEU B 1 33 ? 27.323 38.675 51.418 1.00 6.04 33 LEU B C 1
ATOM 1328 O O . LEU B 1 33 ? 28.002 39.357 50.643 1.00 7.52 33 LEU B O 1
ATOM 1333 N N . SER B 1 34 ? 27.790 37.601 52.046 1.00 6.00 34 SER B N 1
ATOM 1334 C CA . SER B 1 34 ? 29.160 37.131 51.859 1.00 5.46 34 SER B CA 1
ATOM 1335 C C . SER B 1 34 ? 29.295 35.676 52.285 1.00 4.25 34 SER B C 1
ATOM 1336 O O . SER B 1 34 ? 28.503 35.181 53.085 1.00 5.09 34 SER B O 1
ATOM 1339 N N . ASN B 1 35 ? 30.288 34.988 51.728 1.00 4.76 35 ASN B N 1
ATOM 1340 C CA . ASN B 1 35 ? 30.567 33.597 52.096 1.00 7.64 35 ASN B CA 1
ATOM 1341 C C . ASN B 1 35 ? 31.612 33.667 53.205 1.00 8.16 35 ASN B C 1
ATOM 1342 O O . ASN B 1 35 ? 32.660 34.290 53.026 1.00 7.75 35 ASN B O 1
ATOM 1347 N N . VAL B 1 36 ? 31.339 33.028 54.339 1.00 6.82 36 VAL B N 1
ATOM 1348 C CA . VAL B 1 36 ? 32.282 33.051 55.453 1.00 7.56 36 VAL B CA 1
ATOM 1349 C C . VAL B 1 36 ? 32.483 31.688 56.092 1.00 6.79 36 VAL B C 1
ATOM 1350 O O . VAL B 1 36 ? 31.668 30.781 55.917 1.00 6.91 36 VAL B O 1
ATOM 1354 N N . GLN B 1 37 ? 33.584 31.558 56.826 1.00 7.86 37 GLN B N 1
ATOM 1355 C CA . GLN B 1 37 ? 33.887 30.335 57.554 1.00 8.13 37 GLN B CA 1
ATOM 1356 C C . GLN B 1 37 ? 33.337 30.575 58.954 1.00 8.71 37 GLN B C 1
ATOM 1357 O O . GLN B 1 37 ? 33.379 31.700 59.459 1.00 10.18 37 GLN B O 1
ATOM 1363 N N . TYR B 1 38 ? 32.811 29.535 59.585 1.00 8.30 38 TYR B N 1
ATOM 1364 C CA . TYR B 1 38 ? 32.278 29.707 60.925 1.00 8.10 38 TYR B CA 1
ATOM 1365 C C . TYR B 1 38 ? 32.599 28.541 61.838 1.00 8.74 38 TYR B C 1
ATOM 1366 O O . TYR B 1 38 ? 33.053 27.479 61.394 1.00 7.31 38 TYR B O 1
ATOM 1375 N N . HIS B 1 39 ? 32.366 28.772 63.125 1.00 8.71 39 HIS B N 1
ATOM 1376 C CA . HIS B 1 39 ? 32.523 27.760 64.153 1.00 9.62 39 HIS B CA 1
ATOM 1377 C C . HIS B 1 39 ? 31.165 27.688 64.835 1.00 9.89 39 HIS B C 1
ATOM 1378 O O . HIS B 1 39 ? 30.566 28.722 65.149 1.00 10.62 39 HIS B O 1
ATOM 1385 N N . PHE B 1 40 ? 30.678 26.472 65.058 1.00 9.80 40 PHE B N 1
ATOM 1386 C CA . PHE B 1 40 ? 29.389 26.277 65.710 1.00 9.00 40 PHE B CA 1
ATOM 1387 C C . PHE B 1 40 ? 29.568 25.547 67.035 1.00 10.36 40 PHE B C 1
ATOM 1388 O O . PHE B 1 40 ? 30.136 24.455 67.078 1.00 10.22 40 PHE B O 1
ATOM 1396 N N . ASP B 1 41 ? 29.105 26.162 68.116 1.00 10.22 41 ASP B N 1
ATOM 1397 C CA . ASP B 1 41 ? 29.183 25.537 69.431 1.00 12.96 41 ASP B CA 1
ATOM 1398 C C . ASP B 1 41 ? 27.799 24.935 69.646 1.00 11.94 41 ASP B C 1
ATOM 1399 O O . ASP B 1 41 ? 26.837 25.651 69.931 1.00 12.39 41 ASP B O 1
ATOM 1404 N N . PRO B 1 42 ? 27.680 23.606 69.496 1.00 12.88 42 PRO B N 1
ATOM 1405 C CA . PRO B 1 42 ? 26.413 22.886 69.657 1.00 14.59 42 PRO B CA 1
ATOM 1406 C C . PRO B 1 42 ? 25.773 22.880 71.042 1.00 16.01 42 PRO B C 1
ATOM 1407 O O . PRO B 1 42 ? 24.584 22.582 71.167 1.00 16.41 42 PRO B O 1
ATOM 1411 N N . ARG B 1 43 ? 26.545 23.194 72.078 1.00 16.27 43 ARG B N 1
ATOM 1412 C CA . ARG B 1 43 ? 25.996 23.220 73.430 1.00 20.61 43 ARG B CA 1
ATOM 1413 C C . ARG B 1 43 ? 25.544 24.614 73.839 1.00 18.82 43 ARG B C 1
ATOM 1414 O O . ARG B 1 43 ? 24.481 24.782 74.434 1.00 20.24 43 ARG B O 1
ATOM 1422 N N . LYS B 1 44 ? 26.358 25.615 73.527 1.00 17.93 44 LYS B N 1
ATOM 1423 C CA . LYS B 1 44 ? 26.017 26.988 73.870 1.00 16.76 44 LYS B CA 1
ATOM 1424 C C . LYS B 1 44 ? 25.104 27.566 72.794 1.00 15.96 44 LYS B C 1
ATOM 1425 O O . LYS B 1 44 ? 24.521 28.636 72.963 1.00 15.45 44 LYS B O 1
ATOM 1431 N N . LEU B 1 45 ? 24.975 26.828 71.697 1.00 15.31 45 LEU B N 1
ATOM 1432 C CA . LEU B 1 45 ? 24.133 27.228 70.577 1.00 14.94 45 LEU B CA 1
ATOM 1433 C C . LEU B 1 45 ? 24.469 28.608 70.046 1.00 14.15 45 LEU B C 1
ATOM 1434 O O . LEU B 1 45 ? 23.638 29.514 70.056 1.00 14.54 45 LEU B O 1
ATOM 1439 N N . LEU B 1 46 ? 25.701 28.765 69.586 1.00 13.41 46 LEU B N 1
ATOM 1440 C CA . LEU B 1 46 ? 26.122 30.032 69.031 1.00 13.37 46 LEU B CA 1
ATOM 1441 C C . LEU B 1 46 ? 27.065 29.761 67.877 1.00 11.77 46 LEU B C 1
ATOM 1442 O O . LEU B 1 46 ? 27.673 28.690 67.795 1.00 10.52 46 LEU B O 1
ATOM 1447 N N . ILE B 1 47 ? 27.160 30.730 66.977 1.00 9.35 47 ILE B N 1
ATOM 1448 C CA . ILE B 1 47 ? 28.016 30.623 65.812 1.00 8.70 47 ILE B CA 1
ATOM 1449 C C . ILE B 1 47 ? 28.989 31.793 65.830 1.00 8.64 47 ILE B C 1
ATOM 1450 O O . ILE B 1 47 ? 28.607 32.926 66.133 1.00 10.14 47 ILE B O 1
ATOM 1455 N N . GLN B 1 48 ? 30.246 31.517 65.515 1.00 8.24 48 GLN B N 1
ATOM 1456 C CA . GLN B 1 48 ? 31.254 32.563 65.504 1.00 8.03 48 GLN B CA 1
ATOM 1457 C C . GLN B 1 48 ? 31.948 32.666 64.156 1.00 7.36 48 GLN B C 1
ATOM 1458 O O . GLN B 1 48 ? 32.261 31.656 63.526 1.00 7.14 48 GLN B O 1
ATOM 1464 N N . VAL B 1 49 ? 32.171 33.901 63.717 1.00 7.94 49 VAL B N 1
ATOM 1465 C CA . VAL B 1 49 ? 32.847 34.162 62.455 1.00 9.19 49 VAL B CA 1
ATOM 1466 C C . VAL B 1 49 ? 33.800 35.327 62.677 1.00 9.49 49 VAL B C 1
ATOM 1467 O O . VAL B 1 49 ? 33.674 36.066 63.654 1.00 10.78 49 VAL B O 1
ATOM 1471 N N . SER B 1 50 ? 34.761 35.473 61.775 1.00 9.51 50 SER B N 1
ATOM 1472 C CA . SER B 1 50 ? 35.732 36.556 61.851 1.00 10.92 50 SER B CA 1
ATOM 1473 C C . SER B 1 50 ? 35.517 37.456 60.635 1.00 10.43 50 SER B C 1
ATOM 1474 O O . SER B 1 50 ? 35.471 36.972 59.503 1.00 10.74 50 SER B O 1
ATOM 1477 N N . ILE B 1 51 ? 35.368 38.757 60.865 1.00 8.48 51 ILE B N 1
ATOM 1478 C CA . ILE B 1 51 ? 35.160 39.700 59.766 1.00 9.15 51 ILE B CA 1
ATOM 1479 C C . ILE B 1 51 ? 36.046 40.915 59.967 1.00 9.10 51 ILE B C 1
ATOM 1480 O O . ILE B 1 51 ? 36.473 41.193 61.079 1.00 8.14 51 ILE B O 1
ATOM 1485 N N . ALA B 1 52 ? 36.333 41.633 58.887 1.00 8.24 52 ALA B N 1
ATOM 1486 C CA . ALA B 1 52 ? 37.134 42.842 59.015 1.00 8.40 52 ALA B CA 1
ATOM 1487 C C . ALA B 1 52 ? 36.154 43.877 59.555 1.00 7.83 52 ALA B C 1
ATOM 1488 O O . ALA B 1 52 ? 34.959 43.801 59.254 1.00 9.13 52 ALA B O 1
ATOM 1490 N N . GLU B 1 53 ? 36.635 44.824 60.360 1.00 6.87 53 GLU B N 1
ATOM 1491 C CA . GLU B 1 53 ? 35.755 45.862 60.898 1.00 8.39 53 GLU B CA 1
ATOM 1492 C C . GLU B 1 53 ? 35.000 46.451 59.702 1.00 8.02 53 GLU B C 1
ATOM 1493 O O . GLU B 1 53 ? 35.615 46.870 58.729 1.00 7.36 53 GLU B O 1
ATOM 1499 N N . PRO B 1 54 ? 33.658 46.489 59.759 1.00 8.77 54 PRO B N 1
ATOM 1500 C CA . PRO B 1 54 ? 32.899 47.035 58.628 1.00 10.06 54 PRO B CA 1
ATOM 1501 C C . PRO B 1 54 ? 33.081 48.530 58.353 1.00 9.50 54 PRO B C 1
ATOM 1502 O O . PRO B 1 54 ? 33.291 49.323 59.268 1.00 9.76 54 PRO B O 1
ATOM 1506 N N . ARG B 1 55 ? 33.006 48.888 57.074 1.00 8.82 55 ARG B N 1
ATOM 1507 C CA . ARG B 1 55 ? 33.149 50.268 56.628 1.00 10.41 55 ARG B CA 1
ATOM 1508 C C . ARG B 1 55 ? 32.027 50.619 55.668 1.00 11.69 55 ARG B C 1
ATOM 1509 O O . ARG B 1 55 ? 31.325 49.736 55.165 1.00 11.85 55 ARG B O 1
ATOM 1517 N N . ALA B 1 56 ? 31.863 51.912 55.417 1.00 11.76 56 ALA B N 1
ATOM 1518 C CA . ALA B 1 56 ? 30.848 52.391 54.492 1.00 12.43 56 ALA B CA 1
ATOM 1519 C C . ALA B 1 56 ? 29.462 51.831 54.793 1.00 11.47 56 ALA B C 1
ATOM 1520 O O . ALA B 1 56 ? 29.043 51.768 55.945 1.00 11.27 56 ALA B O 1
ATOM 1522 N N . LYS B 1 57 ? 28.757 51.413 53.750 1.00 11.86 57 LYS B N 1
ATOM 1523 C CA . LYS B 1 57 ? 27.405 50.894 53.913 1.00 12.86 57 LYS B CA 1
ATOM 1524 C C . LYS B 1 57 ? 27.284 49.759 54.929 1.00 13.02 57 LYS B C 1
ATOM 1525 O O . LYS B 1 57 ? 26.286 49.669 55.648 1.00 11.38 57 LYS B O 1
ATOM 1531 N N . THR B 1 58 ? 28.310 48.919 55.012 1.00 10.15 58 THR B N 1
ATOM 1532 C CA . THR B 1 58 ? 28.289 47.778 55.924 1.00 11.56 58 THR B CA 1
ATOM 1533 C C . THR B 1 58 ? 28.493 48.122 57.402 1.00 9.95 58 THR B C 1
ATOM 1534 O O . THR B 1 58 ? 28.162 47.324 58.281 1.00 9.18 58 THR B O 1
ATOM 1538 N N . ARG B 1 59 ? 29.026 49.308 57.678 1.00 8.29 59 ARG B N 1
ATOM 1539 C CA . ARG B 1 59 ? 29.272 49.724 59.058 1.00 6.97 59 ARG B CA 1
ATOM 1540 C C . ARG B 1 59 ? 28.011 49.750 59.926 1.00 7.05 59 ARG B C 1
ATOM 1541 O O . ARG B 1 59 ? 28.094 49.674 61.151 1.00 7.96 59 ARG B O 1
ATOM 1549 N N . ASN B 1 60 ? 26.847 49.839 59.291 1.00 6.59 60 ASN B N 1
ATOM 1550 C CA . ASN B 1 60 ? 25.576 49.883 60.014 1.00 6.59 60 ASN B CA 1
ATOM 1551 C C . ASN B 1 60 ? 25.434 48.707 60.982 1.00 6.01 60 ASN B C 1
ATOM 1552 O O . ASN B 1 60 ? 24.632 48.753 61.917 1.00 6.77 60 ASN B O 1
ATOM 1557 N N . LEU B 1 61 ? 26.223 47.662 60.754 1.00 7.36 61 LEU B N 1
ATOM 1558 C CA . LEU B 1 61 ? 26.222 46.475 61.608 1.00 9.03 61 LEU B CA 1
ATOM 1559 C C . LEU B 1 61 ? 26.503 46.914 63.050 1.00 9.75 61 LEU B C 1
ATOM 1560 O O . LEU B 1 61 ? 26.002 46.316 64.006 1.00 10.14 61 LEU B O 1
ATOM 1565 N N . ARG B 1 62 ? 27.308 47.966 63.199 1.00 9.18 62 ARG B N 1
ATOM 1566 C CA . ARG B 1 62 ? 27.653 48.478 64.522 1.00 9.86 62 ARG B CA 1
ATOM 1567 C C . ARG B 1 62 ? 26.475 49.049 65.310 1.00 12.22 62 ARG B C 1
ATOM 1568 O O . ARG B 1 62 ? 26.531 49.093 66.537 1.00 14.14 62 ARG B O 1
ATOM 1576 N N . ARG B 1 63 ? 25.416 49.487 64.627 1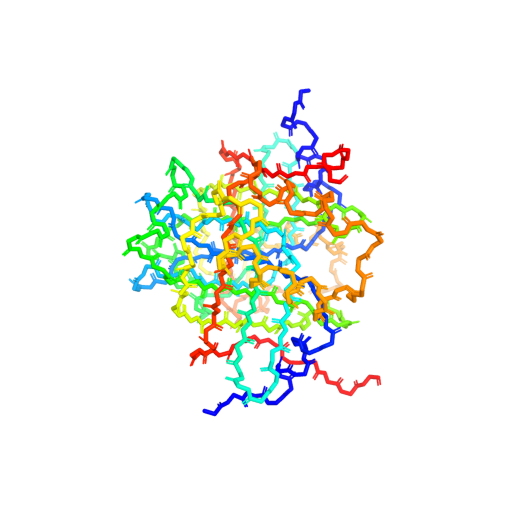.00 9.27 63 ARG B N 1
ATOM 1577 C CA . ARG B 1 63 ? 24.248 50.021 65.333 1.00 8.97 63 ARG B CA 1
ATOM 1578 C C . ARG B 1 63 ? 23.025 49.107 65.226 1.00 8.97 63 ARG B C 1
ATOM 1579 O O . ARG B 1 63 ? 22.060 49.260 65.974 1.00 8.30 63 ARG B O 1
ATOM 1587 N N . ASP B 1 64 ? 23.063 48.163 64.288 1.00 7.59 64 ASP B N 1
ATOM 1588 C CA . ASP B 1 64 ? 21.976 47.201 64.101 1.00 8.76 64 ASP B CA 1
ATOM 1589 C C . ASP B 1 64 ? 22.684 45.867 63.867 1.00 9.67 64 ASP B C 1
ATOM 1590 O O . ASP B 1 64 ? 22.964 45.497 62.735 1.00 12.13 64 ASP B O 1
ATOM 1595 N N . PRO B 1 65 ? 22.981 45.137 64.952 1.00 10.97 65 PRO B N 1
ATOM 1596 C CA . PRO B 1 65 ? 23.671 43.846 64.92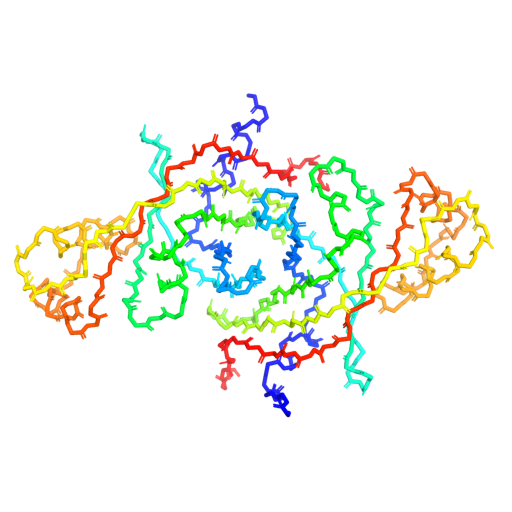1 1.00 12.26 65 PRO B CA 1
ATOM 1597 C C . PRO B 1 65 ? 22.876 42.609 64.524 1.00 11.45 65 PRO B C 1
ATOM 1598 O O . PRO B 1 65 ? 23.376 41.493 64.657 1.00 11.01 65 PRO B O 1
ATOM 1602 N N . ARG B 1 66 ? 21.650 42.788 64.043 1.00 9.99 66 ARG B N 1
ATOM 1603 C CA . ARG B 1 66 ? 20.854 41.636 63.637 1.00 10.16 66 ARG B CA 1
ATOM 1604 C C . ARG B 1 66 ? 21.535 40.941 62.461 1.00 10.37 66 ARG B C 1
ATOM 1605 O O . ARG B 1 66 ? 21.901 41.582 61.479 1.00 11.01 66 ARG B O 1
ATOM 1613 N N . ALA B 1 67 ? 21.713 39.627 62.567 1.00 9.31 67 ALA B N 1
ATOM 1614 C CA . ALA B 1 67 ? 22.376 38.880 61.506 1.00 8.62 67 ALA B CA 1
ATOM 1615 C C . ALA B 1 67 ? 21.848 37.459 61.359 1.00 8.40 67 ALA B C 1
ATOM 1616 O O . ALA B 1 67 ? 21.242 36.911 62.278 1.00 8.03 67 ALA B O 1
ATOM 1618 N N . SER B 1 68 ? 22.093 36.874 60.191 1.00 7.31 68 SER B N 1
ATOM 1619 C CA . SER B 1 68 ? 21.679 35.504 59.900 1.00 7.41 68 SER B CA 1
ATOM 1620 C C . SER B 1 68 ? 22.764 34.836 59.073 1.00 7.17 68 SER B C 1
ATOM 1621 O O . SER B 1 68 ? 23.554 35.507 58.407 1.00 8.26 68 SER B O 1
ATOM 1624 N N . ILE B 1 69 ? 22.805 33.511 59.129 1.00 5.38 69 ILE B N 1
ATOM 1625 C CA . ILE B 1 69 ? 23.761 32.751 58.350 1.00 7.23 69 ILE B CA 1
ATOM 1626 C C . ILE B 1 69 ? 23.060 31.521 57.789 1.00 6.94 69 ILE B C 1
ATOM 1627 O O . ILE B 1 69 ? 22.424 30.765 58.525 1.00 8.45 69 ILE B O 1
ATOM 1632 N N . LEU B 1 70 ? 23.142 31.348 56.475 1.00 5.46 70 LEU B N 1
ATOM 1633 C CA . LEU B 1 70 ? 22.526 30.193 55.833 1.00 6.50 70 LEU B CA 1
ATOM 1634 C C . LEU B 1 70 ? 23.610 29.155 55.588 1.00 6.69 70 LEU B C 1
ATOM 1635 O O . LEU B 1 70 ? 24.698 29.480 55.114 1.00 6.99 70 LEU B O 1
ATOM 1640 N N . VAL B 1 71 ? 23.297 27.905 55.913 1.00 4.49 71 VAL B N 1
ATOM 1641 C CA . VAL B 1 71 ? 24.229 26.797 55.752 1.00 5.59 71 VAL B CA 1
ATOM 1642 C C . VAL B 1 71 ? 23.606 25.722 54.867 1.00 4.40 71 VAL B C 1
ATOM 1643 O O . VAL B 1 71 ? 22.478 25.303 55.106 1.00 6.11 71 VAL B O 1
ATOM 1647 N N . ASP B 1 72 ? 24.347 25.282 53.855 1.00 7.02 72 ASP B N 1
ATOM 1648 C CA . ASP B 1 72 ? 23.869 24.246 52.943 1.00 7.04 72 ASP B CA 1
ATOM 1649 C C . ASP B 1 72 ? 24.063 22.846 53.498 1.00 6.94 72 ASP B C 1
ATOM 1650 O O . ASP B 1 72 ? 25.081 22.552 54.132 1.00 6.38 72 ASP B O 1
ATOM 1655 N N . ALA B 1 73 ? 23.084 21.987 53.235 1.00 8.04 73 ALA B N 1
ATOM 1656 C CA . ALA B 1 73 ? 23.146 20.592 53.640 1.00 8.60 73 ALA B CA 1
ATOM 1657 C C . ALA B 1 73 ? 23.883 19.901 52.497 1.00 8.83 73 ALA B C 1
ATOM 1658 O O . ALA B 1 73 ? 24.329 20.567 51.563 1.00 9.47 73 ALA B O 1
ATOM 1660 N N . ASP B 1 74 ? 24.003 18.578 52.561 1.00 10.74 74 ASP B N 1
ATOM 1661 C CA . ASP B 1 74 ? 24.711 17.822 51.527 1.00 14.03 74 ASP B CA 1
ATOM 1662 C C . ASP B 1 74 ? 23.814 17.114 50.518 1.00 13.35 74 ASP B C 1
ATOM 1663 O O . ASP B 1 74 ? 24.292 16.300 49.720 1.00 13.13 74 ASP B O 1
ATOM 1668 N N . ASP B 1 75 ? 22.520 17.413 50.551 1.00 10.00 75 ASP B N 1
ATOM 1669 C CA . ASP B 1 75 ? 21.594 16.802 49.612 1.00 10.56 75 ASP B CA 1
ATOM 1670 C C . ASP B 1 75 ? 21.246 17.802 48.518 1.00 10.44 75 ASP B C 1
ATOM 1671 O O . ASP B 1 75 ? 22.001 18.738 48.260 1.00 9.80 75 ASP B O 1
ATOM 1676 N N . GLY B 1 76 ? 20.102 17.609 47.876 1.00 9.57 76 GLY B N 1
ATOM 1677 C CA . GLY B 1 76 ? 19.716 18.511 46.808 1.00 10.70 76 GLY B CA 1
ATOM 1678 C C . GLY B 1 76 ? 19.438 19.959 47.188 1.00 10.20 76 GLY B C 1
ATOM 1679 O O . GLY B 1 76 ? 20.131 20.866 46.716 1.00 8.69 76 GLY B O 1
ATOM 1680 N N . TRP B 1 77 ? 18.444 20.179 48.049 1.00 9.28 77 TRP B N 1
ATOM 1681 C CA . TRP B 1 77 ? 18.043 21.534 48.426 1.00 9.08 77 TRP B CA 1
ATOM 1682 C C . TRP B 1 77 ? 18.015 21.934 49.895 1.00 9.16 77 TRP B C 1
ATOM 1683 O O . TRP B 1 77 ? 17.831 23.113 50.201 1.00 10.69 77 TRP B O 1
ATOM 1694 N N . SER B 1 78 ? 18.182 20.982 50.803 1.00 7.98 78 SER B N 1
ATOM 1695 C CA . SER B 1 78 ? 18.105 21.296 52.224 1.00 8.57 78 SER B CA 1
ATOM 1696 C C . SER B 1 78 ? 19.093 22.344 52.710 1.00 8.02 78 SER B C 1
ATOM 1697 O O . SER B 1 78 ? 20.207 22.452 52.200 1.00 6.89 78 SER B O 1
ATOM 1700 N N . TYR B 1 79 ? 18.665 23.120 53.702 1.00 7.59 79 TYR B N 1
ATOM 1701 C CA . TYR B 1 79 ? 19.500 24.171 54.274 1.00 8.70 79 TYR B CA 1
ATOM 1702 C C . TYR B 1 79 ? 18.959 24.634 55.620 1.00 8.86 79 TYR B C 1
ATOM 1703 O O . TYR B 1 79 ? 17.794 24.410 55.941 1.00 9.48 79 TYR B O 1
ATOM 1712 N N . ALA B 1 80 ? 19.812 25.292 56.398 1.00 7.76 80 ALA B N 1
ATOM 1713 C CA . ALA B 1 80 ? 19.416 25.802 57.704 1.00 6.13 80 ALA B CA 1
ATOM 1714 C C . ALA B 1 80 ? 19.869 27.247 57.822 1.00 7.05 80 ALA B C 1
ATOM 1715 O O . ALA B 1 80 ? 20.936 27.610 57.337 1.00 7.72 80 ALA B O 1
ATOM 1717 N N . VAL B 1 81 ? 19.053 28.076 58.453 1.00 5.85 81 VAL B N 1
ATOM 1718 C CA . VAL B 1 81 ? 19.433 29.464 58.648 1.00 5.53 81 VAL B CA 1
ATOM 1719 C C . VAL B 1 81 ? 19.373 29.753 60.140 1.00 6.48 81 VAL B C 1
ATOM 1720 O O . VAL B 1 81 ? 18.356 29.495 60.783 1.00 8.62 81 VAL B O 1
ATOM 1724 N N . ALA B 1 82 ? 20.475 30.265 60.681 1.00 7.22 82 ALA B N 1
ATOM 1725 C CA . ALA B 1 82 ? 20.559 30.619 62.095 1.00 8.29 82 ALA B CA 1
ATOM 1726 C C . ALA B 1 82 ? 20.404 32.129 62.144 1.00 9.23 82 ALA B C 1
ATOM 1727 O O . ALA B 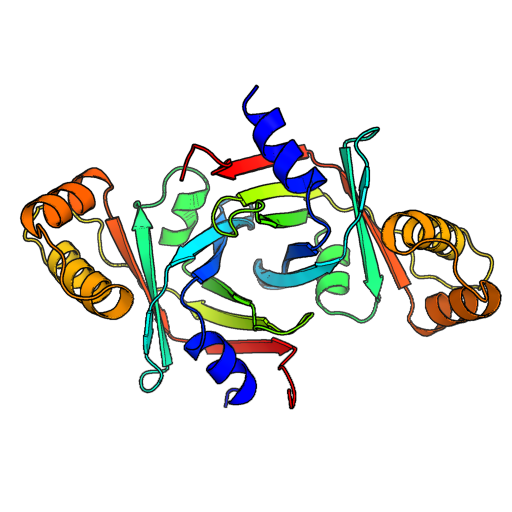1 82 ? 21.096 32.849 61.425 1.00 7.99 82 ALA B O 1
ATOM 1729 N N . GLU B 1 83 ? 19.497 32.598 62.997 1.00 7.71 83 GLU B N 1
ATOM 1730 C CA . GLU B 1 83 ? 19.198 34.018 63.129 1.00 10.44 83 GLU B CA 1
ATOM 1731 C C . GLU B 1 83 ? 19.465 34.488 64.560 1.00 11.01 83 GLU B C 1
ATOM 1732 O O . GLU B 1 83 ? 19.150 33.783 65.512 1.00 11.75 83 GLU B O 1
ATOM 1738 N N . GLY B 1 84 ? 20.037 35.679 64.710 1.00 9.79 84 GLY B N 1
ATOM 1739 C CA . GLY B 1 84 ? 20.300 36.187 66.042 1.00 10.67 84 GLY B CA 1
ATOM 1740 C C . GLY B 1 84 ? 20.794 37.619 66.062 1.00 8.46 84 GLY B C 1
ATOM 1741 O O . GLY B 1 84 ? 20.816 38.297 65.036 1.00 9.01 84 GLY B O 1
ATOM 1742 N N . THR B 1 85 ? 21.158 38.088 67.248 1.00 9.93 85 THR B N 1
ATOM 1743 C CA . THR B 1 85 ? 21.688 39.434 67.409 1.00 11.02 85 THR B CA 1
ATOM 1744 C C . THR B 1 85 ? 23.172 39.271 67.692 1.00 10.50 85 THR B C 1
ATOM 1745 O O . THR B 1 85 ? 23.569 38.728 68.724 1.00 12.97 85 THR B O 1
ATOM 1749 N N . ALA B 1 86 ? 23.991 39.727 66.754 1.00 9.83 86 ALA B N 1
ATOM 1750 C CA . ALA B 1 86 ? 25.431 39.594 66.876 1.00 9.69 86 ALA B CA 1
ATOM 1751 C C . ALA B 1 86 ? 26.081 40.468 67.936 1.00 10.36 86 ALA B C 1
ATOM 1752 O O . ALA B 1 86 ? 25.626 41.580 68.223 1.00 10.26 86 ALA B O 1
ATOM 1754 N N . GLN B 1 87 ? 27.149 39.932 68.516 1.00 10.79 87 GLN B N 1
ATOM 1755 C CA . GLN B 1 87 ? 27.950 40.622 69.516 1.00 11.85 87 GLN B CA 1
ATOM 1756 C C . GLN B 1 87 ? 29.326 40.733 68.857 1.00 12.88 87 GLN B C 1
ATOM 1757 O O . GLN B 1 87 ? 29.859 39.742 68.351 1.00 11.32 87 GLN B O 1
ATOM 1763 N N . LEU B 1 88 ? 29.894 41.933 68.843 1.00 10.82 88 LEU B N 1
ATOM 1764 C CA . LEU B 1 88 ? 31.193 42.134 68.210 1.00 11.64 88 LEU B CA 1
ATOM 1765 C C . LEU B 1 88 ? 32.251 42.623 69.176 1.00 11.36 88 LEU B C 1
ATOM 1766 O O . LEU B 1 88 ? 31.971 43.434 70.057 1.00 13.78 88 LEU B O 1
ATOM 1771 N N . THR B 1 89 ? 33.469 42.125 69.005 1.00 9.92 89 THR B N 1
ATOM 1772 C CA . THR B 1 89 ? 34.587 42.559 69.832 1.00 10.50 89 THR B CA 1
ATOM 1773 C C . THR B 1 89 ? 35.098 43.816 69.151 1.00 9.74 89 THR B C 1
ATOM 1774 O O . THR B 1 89 ? 34.688 44.136 68.034 1.00 10.66 89 THR B O 1
ATOM 1778 N N . PRO B 1 90 ? 35.969 44.572 69.824 1.00 10.36 90 PRO B N 1
ATOM 1779 C CA . PRO B 1 90 ? 36.465 45.760 69.132 1.00 10.38 90 PRO B CA 1
ATOM 1780 C C . PRO B 1 90 ? 37.402 45.195 68.068 1.00 9.29 90 PRO B C 1
ATOM 1781 O O . PRO B 1 90 ? 37.801 44.031 68.155 1.00 9.80 90 PRO B O 1
ATOM 1785 N N . PRO B 1 91 ? 37.753 45.988 67.046 1.00 9.89 91 PRO B N 1
ATOM 1786 C CA . PRO B 1 91 ? 38.655 45.450 66.023 1.00 10.90 91 PRO B CA 1
ATOM 1787 C C . PRO B 1 91 ? 40.055 45.217 66.589 1.00 12.15 91 PRO B C 1
ATOM 1788 O O . PRO B 1 91 ? 40.497 45.942 67.481 1.00 12.69 91 PRO B O 1
ATOM 1792 N N . ALA B 1 92 ? 40.744 44.200 66.080 1.00 12.30 92 ALA B N 1
ATOM 1793 C CA . ALA B 1 92 ? 42.097 43.905 66.536 1.00 11.67 92 ALA B CA 1
ATOM 1794 C C . ALA B 1 92 ? 42.950 45.137 66.260 1.00 12.82 92 ALA B C 1
ATOM 1795 O O . ALA B 1 92 ? 42.898 45.698 65.163 1.00 13.18 92 ALA B O 1
ATOM 1797 N N . ALA B 1 93 ? 43.726 45.564 67.253 1.00 12.34 93 ALA B N 1
ATOM 1798 C CA . ALA B 1 93 ? 44.571 46.743 67.099 1.00 13.38 93 ALA B CA 1
ATOM 1799 C C . ALA B 1 93 ? 46.015 46.484 67.506 1.00 13.04 93 ALA B C 1
ATOM 1800 O O . ALA B 1 93 ? 46.908 47.250 67.151 1.00 14.12 93 ALA B O 1
ATOM 1802 N N . ALA B 1 94 ? 46.238 45.409 68.258 1.00 15.06 94 ALA B N 1
ATOM 1803 C CA . ALA B 1 94 ? 47.576 45.028 68.705 1.00 15.98 94 ALA B CA 1
ATOM 1804 C C . ALA B 1 94 ? 47.694 43.516 68.545 1.00 17.02 94 ALA B C 1
ATOM 1805 O O . ALA B 1 94 ? 46.748 42.781 68.831 1.00 15.89 94 ALA B O 1
ATOM 1807 N N . PRO B 1 95 ? 48.861 43.032 68.092 1.00 17.56 95 PRO B N 1
ATOM 1808 C CA . PRO B 1 95 ? 49.076 41.596 67.893 1.00 17.42 95 PRO B CA 1
ATOM 1809 C C . PRO B 1 95 ? 48.782 40.722 69.104 1.00 17.96 95 PRO B C 1
ATOM 1810 O O . PRO B 1 95 ? 48.583 39.516 68.968 1.00 16.72 95 PRO B O 1
ATOM 1814 N N . ASP B 1 96 ? 48.743 41.332 70.284 1.00 18.37 96 ASP B N 1
ATOM 1815 C CA . ASP B 1 96 ? 48.491 40.584 71.503 1.00 19.19 96 ASP B CA 1
ATOM 1816 C C . ASP B 1 96 ? 47.303 41.067 72.338 1.00 18.58 96 ASP B C 1
ATOM 1817 O O . ASP B 1 96 ? 47.219 40.741 73.522 1.00 18.48 96 ASP B O 1
ATOM 1822 N N . ASP B 1 97 ? 46.382 41.831 71.748 1.00 16.35 97 ASP B N 1
ATOM 1823 C CA . ASP B 1 97 ? 45.235 42.288 72.530 1.00 15.87 97 ASP B CA 1
ATOM 1824 C C . ASP B 1 97 ? 44.184 41.188 72.691 1.00 15.40 97 ASP B C 1
ATOM 1825 O O . ASP B 1 97 ? 44.283 40.129 72.065 1.00 14.61 97 ASP B O 1
ATOM 1830 N N . ASP B 1 98 ? 43.194 41.434 73.546 1.00 14.03 98 ASP B N 1
ATOM 1831 C CA . ASP B 1 98 ? 42.148 40.451 73.815 1.00 14.21 98 ASP B CA 1
ATOM 1832 C C . ASP B 1 98 ? 41.423 39.962 72.569 1.00 13.06 98 ASP B C 1
ATOM 1833 O O . ASP B 1 98 ? 41.008 38.804 72.502 1.00 12.41 98 ASP B O 1
ATOM 1838 N N . THR B 1 99 ? 41.263 40.840 71.586 1.00 12.32 99 THR B N 1
ATOM 1839 C CA . THR B 1 99 ? 40.578 40.452 70.358 1.00 12.04 99 THR B CA 1
ATOM 1840 C C . THR B 1 99 ? 41.378 39.410 69.580 1.00 11.86 99 THR B C 1
ATOM 1841 O O . THR B 1 99 ? 40.821 38.418 69.121 1.00 11.67 99 THR B O 1
ATOM 1845 N N . VAL B 1 100 ? 42.682 39.626 69.435 1.00 12.55 100 VAL B N 1
ATOM 1846 C CA . VAL B 1 100 ? 43.504 38.670 68.700 1.00 12.20 100 VAL B CA 1
ATOM 1847 C C . VAL B 1 100 ? 43.550 37.344 69.445 1.00 13.00 100 VAL B C 1
ATOM 1848 O O . VAL B 1 100 ? 43.537 36.279 68.827 1.00 13.65 100 VAL B O 1
ATOM 1852 N N . GLU B 1 101 ? 43.591 37.410 70.772 1.00 12.40 101 GLU B N 1
ATOM 1853 C CA . GLU B 1 101 ? 43.614 36.196 71.581 1.00 13.09 101 GLU B CA 1
ATOM 1854 C C . GLU B 1 101 ? 42.348 35.396 71.301 1.00 11.55 101 GLU B C 1
ATOM 1855 O O . GLU B 1 101 ? 42.384 34.172 71.166 1.00 10.62 101 GLU B O 1
ATOM 1861 N N . ALA B 1 102 ? 41.223 36.097 71.208 1.00 10.34 102 ALA B N 1
ATOM 1862 C CA . ALA B 1 102 ? 39.953 35.443 70.936 1.00 10.62 102 ALA B CA 1
ATOM 1863 C C . ALA B 1 102 ? 39.954 34.842 69.534 1.00 9.53 102 ALA B C 1
ATOM 1864 O O . ALA B 1 102 ? 39.415 33.757 69.319 1.00 10.82 102 ALA B O 1
ATOM 1866 N N . LEU B 1 103 ? 40.559 35.548 68.579 1.00 8.89 103 LEU B N 1
ATOM 1867 C CA . LEU B 1 103 ? 40.606 35.070 67.202 1.00 9.40 103 LEU B CA 1
ATOM 1868 C C . LEU B 1 103 ? 41.531 33.874 67.052 1.00 11.00 103 LEU B C 1
ATOM 1869 O O . LEU B 1 103 ? 41.386 33.088 66.121 1.00 12.19 103 LEU B O 1
ATOM 1874 N N . ILE B 1 104 ? 42.493 33.745 67.961 1.00 10.20 104 ILE B N 1
ATOM 1875 C CA . ILE B 1 104 ? 43.399 32.607 67.925 1.00 11.01 104 ILE B CA 1
ATOM 1876 C C . ILE B 1 104 ? 42.587 31.380 68.345 1.00 10.60 104 ILE B C 1
ATOM 1877 O O . ILE B 1 104 ? 42.717 30.305 67.761 1.00 11.80 104 ILE B O 1
ATOM 1882 N N . ALA B 1 105 ? 41.739 31.548 69.355 1.00 9.45 105 ALA B N 1
ATOM 1883 C CA . ALA B 1 105 ? 40.901 30.450 69.821 1.00 12.04 105 ALA B CA 1
ATOM 1884 C C . ALA B 1 105 ? 39.937 30.058 68.702 1.00 12.52 105 ALA B C 1
ATOM 1885 O O . ALA B 1 105 ? 39.682 28.875 68.478 1.00 12.53 105 ALA B O 1
ATOM 1887 N N . LEU B 1 106 ? 39.400 31.053 68.001 1.00 12.60 106 LEU B N 1
ATOM 1888 C CA . LEU B 1 106 ? 38.476 30.767 66.907 1.00 12.99 106 LEU B CA 1
ATOM 1889 C C . LEU B 1 106 ? 39.174 29.944 65.834 1.00 13.00 106 LEU B C 1
ATOM 1890 O O . LEU B 1 106 ? 38.631 28.951 65.352 1.00 11.28 106 LEU B O 1
ATOM 1895 N N . TYR B 1 107 ? 40.382 30.354 65.461 1.00 14.27 107 TYR B N 1
ATOM 1896 C CA . TYR B 1 107 ? 41.123 29.634 64.435 1.00 15.47 107 TYR B CA 1
ATOM 1897 C C . TYR B 1 107 ? 41.348 28.186 64.859 1.00 15.44 107 TYR B C 1
ATOM 1898 O O . TYR B 1 107 ? 41.249 27.267 64.042 1.00 14.21 107 TYR B O 1
ATOM 1907 N N . ARG B 1 108 ? 41.650 27.983 66.136 1.00 14.60 108 ARG B N 1
ATOM 1908 C CA . ARG B 1 108 ? 41.865 26.636 66.650 1.00 15.78 108 ARG B CA 1
ATOM 1909 C C . ARG B 1 108 ? 40.592 25.796 66.567 1.00 17.11 108 ARG B C 1
ATOM 1910 O O . ARG B 1 108 ? 40.645 24.610 66.238 1.00 18.89 108 ARG B O 1
ATOM 1918 N N . ASN B 1 109 ? 39.447 26.406 66.859 1.00 17.42 109 ASN B N 1
ATOM 1919 C CA . ASN B 1 109 ? 38.178 25.687 66.805 1.00 19.47 109 ASN B CA 1
ATOM 1920 C C . ASN B 1 109 ? 37.780 25.345 65.372 1.00 20.75 109 ASN B C 1
ATOM 1921 O O . ASN B 1 109 ? 37.206 24.284 65.118 1.00 20.83 109 ASN B O 1
ATOM 1926 N N . ILE B 1 110 ? 38.098 26.234 64.437 1.00 19.74 110 ILE B N 1
ATOM 1927 C CA . ILE B 1 110 ? 37.750 26.025 63.035 1.00 21.89 110 ILE B CA 1
ATOM 1928 C C . ILE B 1 110 ? 38.765 25.206 62.240 1.00 23.60 110 ILE B C 1
ATOM 1929 O O . ILE B 1 110 ? 38.405 24.218 61.596 1.00 23.99 110 ILE B O 1
ATOM 1934 N N . ALA B 1 111 ? 40.029 25.615 62.285 1.00 23.95 111 ALA B N 1
ATOM 1935 C CA . ALA B 1 111 ? 41.068 24.929 61.526 1.00 24.65 111 ALA B CA 1
ATOM 1936 C C . ALA B 1 111 ? 42.053 24.110 62.355 1.00 26.44 111 ALA B C 1
ATOM 1937 O O . ALA B 1 111 ? 42.645 23.155 61.854 1.00 25.70 111 ALA B O 1
ATOM 1939 N N . GLY B 1 112 ? 42.239 24.483 63.615 1.00 27.38 112 GLY B N 1
ATOM 1940 C CA . GLY B 1 112 ? 43.170 23.752 64.454 1.00 28.60 112 GLY B CA 1
ATOM 1941 C C . GLY B 1 112 ? 44.404 24.574 64.768 1.00 28.62 112 GLY B C 1
ATOM 1942 O O . GLY B 1 112 ? 44.360 25.805 64.756 1.00 28.67 112 GLY B O 1
ATOM 1943 N N . GLU B 1 113 ? 45.516 23.900 65.041 1.00 28.11 113 GLU B N 1
ATOM 1944 C CA . GLU B 1 113 ? 46.753 24.594 65.374 1.00 28.65 113 GLU B CA 1
ATOM 1945 C C . GLU B 1 113 ? 47.381 25.262 64.152 1.00 29.22 113 GLU B C 1
ATOM 1946 O O . GLU B 1 113 ? 47.584 24.625 63.119 1.00 29.53 113 GLU B O 1
ATOM 1952 N N . HIS B 1 114 ? 47.686 26.549 64.280 1.00 30.79 114 HIS B N 1
ATOM 1953 C CA . HIS B 1 114 ? 48.287 27.322 63.196 1.00 31.78 114 HIS B CA 1
ATOM 1954 C C . HIS B 1 114 ? 49.798 27.089 63.136 1.00 32.40 114 HIS B C 1
ATOM 1955 O O . HIS B 1 114 ? 50.443 26.879 64.163 1.00 31.90 114 HIS B O 1
ATOM 1962 N N . SER B 1 115 ? 50.355 27.146 61.930 1.00 33.40 115 SER B N 1
ATOM 1963 C CA . SER B 1 115 ? 51.787 26.931 61.721 1.00 34.76 115 SER B CA 1
ATOM 1964 C C . SER B 1 115 ? 52.655 28.101 62.177 1.00 33.65 115 SER B C 1
ATOM 1965 O O . SER B 1 115 ? 53.793 27.909 62.610 1.00 32.74 115 SER B O 1
ATOM 1968 N N . ASP B 1 116 ? 52.123 29.313 62.070 1.00 33.17 116 ASP B N 1
ATOM 1969 C CA . ASP B 1 116 ? 52.869 30.502 62.462 1.00 32.29 116 ASP B CA 1
ATOM 1970 C C . ASP B 1 116 ? 51.946 31.519 63.121 1.00 30.83 116 ASP B C 1
ATOM 1971 O O . ASP B 1 116 ? 51.464 32.446 62.467 1.00 30.00 116 ASP B O 1
ATOM 1976 N N . TRP B 1 117 ? 51.705 31.346 64.417 1.00 26.80 117 TRP B N 1
ATOM 1977 C CA . TRP B 1 117 ? 50.834 32.254 65.146 1.00 24.00 117 TRP B CA 1
ATOM 1978 C C . TRP B 1 117 ? 51.251 33.718 65.036 1.00 22.01 117 TRP B C 1
ATOM 1979 O O . TRP B 1 117 ? 50.404 34.604 65.075 1.00 19.01 117 TRP B O 1
ATOM 1990 N N . ASP B 1 118 ? 52.547 33.982 64.893 1.00 21.58 118 ASP B N 1
ATOM 1991 C CA . ASP B 1 118 ? 52.998 35.364 64.773 1.00 22.31 118 ASP B CA 1
ATOM 1992 C C . ASP B 1 118 ? 52.486 35.969 63.472 1.00 21.27 118 ASP B C 1
ATOM 1993 O O . ASP B 1 118 ? 52.154 37.152 63.412 1.00 20.68 118 ASP B O 1
ATOM 1998 N N . ASP B 1 119 ? 52.420 35.149 62.430 1.00 21.03 119 ASP B N 1
ATOM 1999 C CA . ASP B 1 119 ? 51.928 35.614 61.141 1.00 20.76 119 ASP B CA 1
ATOM 2000 C C . ASP B 1 119 ? 50.430 35.879 61.285 1.00 20.17 119 ASP B C 1
ATOM 2001 O O . ASP B 1 119 ? 49.909 36.877 60.786 1.00 18.96 119 ASP B O 1
ATOM 2006 N N . TYR B 1 120 ? 49.744 34.982 61.985 1.00 18.48 120 TYR B N 1
ATOM 2007 C CA . TYR B 1 120 ? 48.305 35.114 62.194 1.00 16.98 120 TYR B CA 1
ATOM 2008 C C . TYR B 1 120 ? 47.962 36.393 62.958 1.00 15.11 120 TYR B C 1
ATOM 2009 O O . TYR B 1 120 ? 47.045 37.124 62.578 1.00 12.84 120 TYR B O 1
ATOM 2018 N N . ARG B 1 121 ? 48.696 36.660 64.035 1.00 13.92 121 ARG B N 1
ATOM 2019 C CA . ARG B 1 121 ? 48.452 37.851 64.844 1.00 14.30 121 ARG B CA 1
ATOM 2020 C C . ARG B 1 121 ? 48.531 39.145 64.041 1.00 14.69 121 ARG B C 1
ATOM 2021 O O . ARG B 1 121 ? 47.629 39.982 64.112 1.00 13.17 121 ARG B O 1
ATOM 2029 N N . GLN B 1 122 ? 49.612 39.319 63.285 1.00 15.42 122 GLN B N 1
ATOM 2030 C CA . GLN B 1 122 ? 49.771 40.528 62.486 1.00 16.55 122 GLN B CA 1
ATOM 2031 C C . GLN B 1 122 ? 48.688 40.622 61.418 1.00 15.31 122 GLN B C 1
ATOM 2032 O O . GLN B 1 122 ? 48.213 41.711 61.104 1.00 15.54 122 GLN B O 1
ATOM 2038 N N . ALA B 1 123 ? 48.293 39.480 60.868 1.00 13.38 123 ALA B N 1
ATOM 2039 C CA . ALA B 1 123 ? 47.258 39.456 59.841 1.00 14.18 123 ALA B CA 1
ATOM 2040 C C . ALA B 1 123 ? 45.930 39.957 60.406 1.00 13.53 123 ALA B C 1
ATOM 2041 O O . ALA B 1 123 ? 45.185 40.670 59.729 1.00 13.84 123 ALA B O 1
ATOM 2043 N N . MET B 1 124 ? 45.634 39.585 61.648 1.00 11.78 124 MET B N 1
ATOM 2044 C CA . MET B 1 124 ? 44.393 40.017 62.280 1.00 11.68 124 MET B CA 1
ATOM 2045 C C . MET B 1 124 ? 44.413 41.529 62.470 1.00 10.94 124 MET B C 1
ATOM 2046 O O . MET B 1 124 ? 43.429 42.211 62.195 1.00 11.27 124 MET B O 1
ATOM 2051 N N . VAL B 1 125 ? 45.541 42.057 62.932 1.00 12.16 125 VAL B N 1
ATOM 2052 C CA . VAL B 1 125 ? 45.649 43.493 63.148 1.00 12.05 125 VAL B CA 1
ATOM 2053 C C . VAL B 1 125 ? 45.539 44.256 61.830 1.00 12.01 125 VAL B C 1
ATOM 2054 O O . VAL B 1 125 ? 44.819 45.250 61.739 1.00 11.67 125 VAL B O 1
ATOM 2058 N N . THR B 1 126 ? 46.241 43.774 60.810 1.00 12.70 126 THR B N 1
ATOM 2059 C CA . THR B 1 126 ? 46.230 44.415 59.499 1.00 14.94 126 THR B CA 1
ATOM 2060 C C . THR B 1 126 ? 44.837 44.453 58.879 1.00 14.20 126 THR B C 1
ATOM 2061 O O . THR B 1 126 ? 44.509 45.386 58.145 1.00 14.64 126 THR B O 1
ATOM 2065 N N . ASP B 1 127 ? 44.012 43.453 59.182 1.00 11.37 127 ASP B N 1
ATOM 2066 C CA . ASP B 1 127 ? 42.662 43.397 58.628 1.00 11.12 127 ASP B CA 1
ATOM 2067 C C . ASP B 1 127 ? 41.630 43.942 59.616 1.00 10.36 127 ASP B C 1
ATOM 2068 O O . ASP B 1 127 ? 40.428 43.800 59.398 1.00 10.25 127 ASP B O 1
ATOM 2073 N N . ARG B 1 128 ? 42.098 44.575 60.691 1.00 10.52 128 ARG B N 1
ATOM 2074 C CA . ARG B 1 128 ? 41.203 45.119 61.716 1.00 10.37 128 ARG B CA 1
ATOM 2075 C C . ARG B 1 128 ? 40.124 44.085 62.034 1.00 11.75 128 ARG B C 1
ATOM 2076 O O . ARG B 1 128 ? 38.941 44.421 62.161 1.00 11.00 128 ARG B O 1
ATOM 2084 N N . ARG B 1 129 ? 40.545 42.832 62.182 1.00 11.02 129 ARG B N 1
ATOM 2085 C CA . ARG B 1 129 ? 39.621 41.730 62.439 1.00 11.53 129 ARG B CA 1
ATOM 2086 C C . ARG B 1 129 ? 38.782 41.836 63.697 1.00 8.98 129 ARG B C 1
ATOM 2087 O O . ARG B 1 129 ? 39.261 42.236 64.757 1.00 8.57 129 ARG B O 1
ATOM 2095 N N . VAL B 1 130 ? 37.522 41.446 63.554 1.00 7.88 130 VAL B N 1
ATOM 2096 C CA . VAL B 1 130 ? 36.554 41.456 64.638 1.00 9.01 130 VAL B CA 1
ATOM 2097 C C . VAL B 1 130 ? 35.990 40.050 64.787 1.00 10.29 130 VAL B C 1
ATOM 2098 O O . VAL B 1 130 ? 35.751 39.366 63.787 1.00 10.16 130 VAL B O 1
ATOM 2102 N N . LEU B 1 131 ? 35.797 39.603 66.022 1.00 9.78 131 LEU B N 1
ATOM 2103 C CA . LEU B 1 131 ? 35.205 38.291 66.226 1.00 9.30 131 LEU B CA 1
ATOM 2104 C C . LEU B 1 131 ? 33.716 38.552 66.439 1.00 9.07 131 LEU B C 1
ATOM 2105 O O . LEU B 1 131 ? 33.315 39.264 67.367 1.00 8.46 131 LEU B O 1
ATOM 2110 N N . LEU B 1 132 ? 32.901 37.998 65.551 1.00 8.19 132 LEU B N 1
ATOM 2111 C CA . LEU B 1 132 ? 31.456 38.164 65.629 1.00 8.39 132 LEU B CA 1
ATOM 2112 C C . LEU B 1 132 ? 30.861 36.908 66.244 1.00 7.74 132 LEU B C 1
ATOM 2113 O O . LEU B 1 132 ? 31.037 35.814 65.713 1.00 9.49 132 LEU B O 1
ATOM 2118 N N . THR B 1 133 ? 30.173 37.067 67.371 1.00 8.57 133 THR B N 1
ATOM 2119 C CA . THR B 1 133 ? 29.543 35.940 68.051 1.00 8.91 133 THR B CA 1
ATOM 2120 C C . THR B 1 133 ? 28.045 36.067 67.854 1.00 8.79 133 THR B C 1
ATOM 2121 O O . THR B 1 133 ? 27.453 37.096 68.179 1.00 9.40 133 THR B O 1
ATOM 2125 N N . LEU B 1 134 ? 27.431 35.023 67.313 1.00 9.01 134 LEU B N 1
ATOM 2126 C CA . LEU B 1 134 ? 26.000 35.058 67.067 1.00 8.96 134 LEU B CA 1
ATOM 2127 C C . LEU B 1 134 ? 25.213 34.044 67.882 1.00 9.62 134 LEU B C 1
ATOM 2128 O O . LEU B 1 134 ? 25.153 32.869 67.526 1.00 10.38 134 LEU B O 1
ATOM 2133 N N . PRO B 1 135 ? 24.619 34.481 69.004 1.00 10.05 135 PRO B N 1
ATOM 2134 C CA . PRO B 1 135 ? 23.831 33.553 69.821 1.00 10.75 135 PRO B CA 1
ATOM 2135 C C . PRO B 1 135 ? 22.600 33.245 68.970 1.00 11.46 135 PRO B C 1
ATOM 2136 O O . PRO B 1 135 ? 21.925 34.160 68.506 1.00 12.74 135 PRO B O 1
ATOM 2140 N N . ILE B 1 136 ? 22.314 31.969 68.750 1.00 11.03 136 ILE B N 1
ATOM 2141 C CA . ILE B 1 136 ? 21.178 31.595 67.920 1.00 10.41 136 ILE B CA 1
ATOM 2142 C C . ILE B 1 136 ? 19.828 31.839 68.593 1.00 11.14 136 ILE B C 1
ATOM 2143 O O . ILE B 1 136 ? 19.533 31.252 69.632 1.00 12.71 136 ILE B O 1
ATOM 2148 N N . SER B 1 137 ? 19.019 32.714 68.000 1.00 11.25 137 SER B N 1
ATOM 2149 C CA . SER B 1 137 ? 17.691 33.024 68.536 1.00 12.79 137 SER B CA 1
ATOM 2150 C C . SER B 1 137 ? 16.586 32.277 67.793 1.00 13.60 137 SER B C 1
ATOM 2151 O O . SER B 1 137 ? 15.567 31.904 68.380 1.00 13.60 137 SER B O 1
ATOM 2154 N N . HIS B 1 138 ? 16.793 32.070 66.498 1.00 10.96 138 HIS B N 1
ATOM 2155 C CA . HIS B 1 138 ? 15.813 31.393 65.656 1.00 12.96 138 HIS B CA 1
ATOM 2156 C C . HIS B 1 138 ? 16.543 30.566 64.602 1.00 11.45 138 HIS B C 1
ATOM 2157 O O . HIS B 1 138 ? 17.595 30.967 64.107 1.00 10.64 138 HIS B O 1
ATOM 2164 N N . VAL B 1 139 ? 15.993 29.403 64.277 1.00 9.69 139 VAL B N 1
ATOM 2165 C CA . VAL B 1 139 ? 16.578 28.548 63.253 1.00 9.92 139 VAL B CA 1
ATOM 2166 C C . VAL B 1 139 ? 15.441 28.120 62.341 1.00 9.61 139 VAL B C 1
ATOM 2167 O O . VAL B 1 139 ? 14.407 27.648 62.814 1.00 10.56 139 VAL B O 1
ATOM 2171 N N . TYR B 1 140 ? 15.612 28.321 61.038 1.00 9.28 140 TYR B N 1
ATOM 2172 C CA . TYR B 1 140 ? 14.592 27.916 60.076 1.00 10.20 140 TYR B CA 1
ATOM 2173 C C . TYR B 1 140 ? 15.246 27.325 58.832 1.00 9.07 140 TYR B C 1
ATOM 2174 O O . TYR B 1 140 ? 16.471 27.294 58.729 1.00 9.76 140 TYR B O 1
ATOM 2183 N N . GLY B 1 141 ? 14.429 26.849 57.898 1.00 7.57 141 GLY B N 1
ATOM 2184 C CA . GLY B 1 141 ? 14.965 26.268 56.683 1.00 7.70 141 GLY B CA 1
ATOM 2185 C C . GLY B 1 141 ? 14.243 25.004 56.258 1.00 10.78 141 GLY B C 1
ATOM 2186 O O . GLY B 1 141 ? 13.107 24.758 56.669 1.00 12.40 141 GLY B O 1
ATOM 2187 N N . LEU B 1 142 ? 14.908 24.207 55.427 1.00 9.89 142 LEU B N 1
ATOM 2188 C CA . LEU B 1 142 ? 14.353 22.954 54.913 1.00 11.72 142 LEU B CA 1
ATOM 2189 C C . LEU B 1 142 ? 15.297 21.840 55.346 1.00 10.57 142 LEU B C 1
ATOM 2190 O O . LEU B 1 142 ? 16.391 21.706 54.805 1.00 9.98 142 LEU B O 1
ATOM 2195 N N . PRO B 1 143 ? 14.884 21.025 56.329 1.00 9.96 143 PRO B N 1
ATOM 2196 C CA . PRO B 1 143 ? 15.708 19.926 56.838 1.00 11.18 143 PRO B CA 1
ATOM 2197 C C . PRO B 1 143 ? 15.832 18.732 55.901 1.00 10.62 143 PRO B C 1
ATOM 2198 O O . PRO B 1 143 ? 14.870 18.347 55.238 1.00 10.06 143 PRO B O 1
ATOM 2202 N N . PRO B 1 144 ? 17.030 18.125 55.841 1.00 11.80 144 PRO B N 1
ATOM 2203 C CA . PRO B 1 144 ? 17.251 16.969 54.971 1.00 10.66 144 PRO B CA 1
ATOM 2204 C C . PRO B 1 144 ? 16.643 15.705 55.566 1.00 12.26 144 PRO B C 1
ATOM 2205 O O . PRO B 1 144 ? 16.336 15.652 56.758 1.00 12.58 144 PRO B O 1
ATOM 2209 N N . GLY B 1 145 ? 16.464 14.691 54.732 1.00 13.87 145 GLY B N 1
ATOM 2210 C CA . GLY B 1 145 ? 15.893 13.449 55.220 1.00 17.04 145 GLY B CA 1
ATOM 2211 C C . GLY B 1 145 ? 16.862 12.290 55.112 1.00 17.82 145 GLY B C 1
ATOM 2212 O O . GLY B 1 145 ? 18.046 12.486 54.839 1.00 16.34 145 GLY B O 1
ATOM 2213 N N . MET B 1 146 ? 16.352 11.084 55.341 1.00 18.56 146 MET B N 1
ATOM 2214 C CA . MET B 1 146 ? 17.151 9.866 55.251 1.00 19.92 146 MET B CA 1
ATOM 2215 C C . MET B 1 146 ? 17.878 9.855 53.914 1.00 18.24 146 MET B C 1
ATOM 2216 O O . MET B 1 146 ? 17.292 10.191 52.890 1.00 19.60 146 MET B O 1
ATOM 2221 N N . ARG B 1 147 ? 19.151 9.474 53.924 1.00 15.51 147 ARG B N 1
ATOM 2222 C CA . ARG B 1 147 ? 19.936 9.436 52.697 1.00 15.80 147 ARG B CA 1
ATOM 2223 C C . ARG B 1 147 ? 21.231 8.653 52.881 1.00 15.19 147 ARG B C 1
ATOM 2224 O O . ARG B 1 147 ? 21.417 8.084 53.974 1.00 13.22 147 ARG B O 1
#

Foldseek 3Di:
DVVVLQVVQVQPAFKWWKWFAAPVGDTDIDIFGWFADPVQRKTKGKDFCVDRRNVRCVVFQWMKIWGAGVVRPWIKMFTFGKDKDFFQAALPDPQLVVVCVGCCRRPRHDPDSSVSSVVSNVRRMMMIMGRGPDMDTGGPPRD/DADVLQVVQVVPAFKWWKWAAFPVGHTDIDIFGWFADVPQQKIKTKAQQDDDRRNCCVVFQWMKTKGDGPDDFWIKMFTAGKDKDFFQAALDDPQVVVVCVGCCRRPRDDPDSSVSSVVSNVRSMMMIMGRGDDMDTGGDDDD

Solvent-accessible surface area: 13914 Å² total; per-residue (Å²): 139,73,66,83,116,1,34,64,10,0,68,68,50,60,60,6,10,0,0,1,4,33,146,70,22,31,0,26,0,7,21,12,87,3,42,23,24,95,188,117,72,24,0,36,1,41,2,9,44,86,147,38,36,0,144,15,3,100,130,16,50,67,0,0,0,4,0,43,12,154,84,32,62,1,12,0,0,0,18,1,62,8,112,39,34,91,43,0,75,37,70,110,38,125,7,0,77,30,0,10,50,7,67,126,82,51,68,26,120,38,120,71,44,107,78,21,51,120,37,17,26,96,65,114,68,0,11,0,23,1,35,26,93,101,12,36,15,57,1,66,84,106,115,196,44,46,109,110,8,26,62,12,0,73,71,51,54,52,5,7,10,0,6,7,3,147,67,21,32,2,37,1,27,6,16,93,5,37,21,28,71,214,148,56,23,2,36,3,30,26,45,13,8,186,90,108,34,117,17,1,89,183,20,38,58,0,0,1,0,0,68,22,118,55,63,101,10,26,0,0,0,12,0,70,6,108,38,38,92,36,3,81,35,71,101,38,128,5,0,79,34,0,10,50,6,63,118,89,52,68,23,119,43,123,72,48,111,73,21,54,91,36,7,38,114,62,115,61,0,9,2,22,3,50,15,81,80,13,39,31,95,47,16,47,202,185

B-factor: mean 16.34, std 9.14, range [2.46, 56.07]

GO terms:
  GO:0042816 vitamin B6 metabolic process (P, IDA)
  GO:0030170 pyridoxal phosphate binding (F, IDA)
  GO:0010181 FMN binding (F, IDA)
  GO:0042803 protein homodimerization activity (F, IPI)
  GO:0070967 coenzyme F420 binding (F, IDA)
  GO:0042803 protein homodimerization activity (F, IDA)

Sequence (286 aa):
VFDDKLLAVISGNSIGVLATIKHDGRPQLSNVQYHFDPRKLLIQVSIAEPRAKTRNLRRDPRASILVDADDGWSYAVAEGTAQLTPPAAAPDDDTVEALIALYRNIAGEHSDWDDYRQAMVTDRRVLLTLPISHVYGLPPGMRVFDDKLLAVISGNSIGVLATIKHDGRPQLSNVQYHFDPRKLLIQVSIAEPRAKTRNLRRDPRASILVDADDGWSYAVAEGTAQLTPPAAAPDDDTVEALIALYRNIAGEHSDWDDYRQAMVTDRRVLLTLPISHVYGLPPGMR

CATH classification: 2.30.110.10

InterPro domains:
  IPR011576 Pyridoxamine 5'-phosphate oxidase, N-terminal [PF01243] (6-127)
  IPR012349 FMN-binding split barrel [G3DSA:2.30.110.10] (1-147)
  IPR019920 F420-binding domain, putative [TIGR03618] (11-141)
  IPR052019 F420H(2)-dependent biliverdin reductase/Heme oxygenase [PTHR35176] (1-145)

Secondary structure (DSSP, 8-state):
-HHHHHHHHHHT-SEEEEEEE-TTS-EEEEEEE-EEETTTTEEEEEEETTSHHHHHHHH--EEEEEEE-TTSS-EEEEEEE-EEPPPP-STTSHHHHHHHHHHHHHT-S-S-HHHHHHHHHHTTEEEEEEE--EEEEE-TT--/---HHHHHHHHT-SEEEEEEE-TTS-EEEEEEE-EEETTTTEEEEEEEPP-GGGGGGGT--EEEEEEE-SSSS-EEEEEEE-EEPPPP-STTSHHHHHHHHHHHHHT-S-S-HHHHHHHHHHTTEEEEEEEEEEEEEE-----